Protein AF-A0A929K629-F1 (afdb_monomer)

Sequence (350 aa):
MMLIRFAIWAVILKYSFAALKSTANGKLIPPKVNLQTISDDFEVVFKQIGIYVIIGFAFFKVAQIAGIVVGLLFLSVAVLSIPAMVIVLVATNSLLHAINPMIFARMAWRIGWGYLLMCIFLALLGAAPAVLGRYIIVFLPDILHGFLFTMAQSFYTIISYHLMGYVIFQYHEEIGYEVDLDEEEASLDKTTSERNVENELLNKIDILVKEGKLDEAISLIKDETGGVISDLNLAERYFNLLKIKQLTPEMLKHGEVYLELLAKGDQRDKLCEVYLECISKKPELTISSSTTFKVASCLNEAGNPKGAIVAYNRFIKANPKNPLIPKAYFLAANVINKKLKNPRKAIGIL

Foldseek 3Di:
DVVVVVVVVLQLLLQLLQLLLCLLLVNPDRDDPDPCSRPPPSVLSVLLVVLVVVLVVVLVVCCVPVNNVRSVVSNVVSLLLSLLLSLQCSQPVDSVLSNDCVNSVVLLVLLPPVSVVLSVVLVVLQCVLVVCLVPPLVPDPPVCSVVSSVVSNSVSSSVNSSSSSNSSNVSVPSSVGDNDDPPVCVVVVVVVVVVVVVVVLVVVLVVCVVVVVLVVSLVSLCVVCVLDDLDQVSLVSNLVSCVVVVVLVSNLVSLQVNLVNCLVVVVLVVNLVSVVVNCVVPVPRDHDLSSLQSNLVSCLVVLNLVVSLVSLVVSCVVCVPDPCNVVSLQVNLCSCCPVVVHNVVSVVSD

Structure (mmCIF, N/CA/C/O backbone):
data_AF-A0A929K629-F1
#
_entry.id   AF-A0A929K629-F1
#
loop_
_atom_site.group_PDB
_atom_site.id
_atom_site.type_symbol
_atom_site.label_atom_id
_atom_site.label_alt_id
_atom_site.label_comp_id
_atom_site.label_asym_id
_atom_site.label_entity_id
_atom_site.label_seq_id
_atom_site.pdbx_PDB_ins_code
_atom_site.Cartn_x
_atom_site.Cartn_y
_atom_site.Cartn_z
_atom_site.occupancy
_atom_site.B_iso_or_equiv
_atom_site.auth_seq_id
_atom_site.auth_comp_id
_atom_site.auth_asym_id
_atom_site.auth_atom_id
_atom_site.pdbx_PDB_model_num
ATOM 1 N N . MET A 1 1 ? 28.129 19.279 -9.159 1.00 76.94 1 MET A N 1
ATOM 2 C CA . MET A 1 1 ? 26.648 19.236 -9.247 1.00 76.94 1 MET A CA 1
ATOM 3 C C . MET A 1 1 ? 26.102 17.849 -9.615 1.00 76.94 1 MET A C 1
ATOM 5 O O . MET A 1 1 ? 25.242 17.363 -8.894 1.00 76.94 1 MET A O 1
ATOM 9 N N . MET A 1 2 ? 26.587 17.179 -10.678 1.00 83.44 2 MET A N 1
ATOM 10 C CA . MET A 1 2 ? 26.067 15.854 -11.094 1.00 83.44 2 MET A CA 1
ATOM 11 C C . MET A 1 2 ? 26.284 14.744 -10.053 1.00 83.44 2 MET A C 1
ATOM 13 O O . MET A 1 2 ? 25.362 13.984 -9.784 1.00 83.44 2 MET A O 1
ATOM 17 N N . LEU A 1 3 ? 27.456 14.706 -9.410 1.00 88.38 3 LEU A N 1
ATOM 18 C CA . LEU A 1 3 ? 27.775 13.709 -8.379 1.00 88.38 3 LEU A CA 1
ATOM 19 C C . LEU A 1 3 ? 26.819 13.775 -7.173 1.00 88.38 3 LEU A C 1
ATOM 21 O O . LEU A 1 3 ? 26.356 12.751 -6.689 1.00 88.38 3 LEU A O 1
ATOM 25 N N . ILE A 1 4 ? 26.455 14.989 -6.746 1.00 88.19 4 ILE A N 1
ATOM 26 C CA . ILE A 1 4 ? 25.507 15.214 -5.644 1.00 88.19 4 ILE A CA 1
ATOM 27 C C . ILE A 1 4 ? 24.106 14.719 -6.026 1.00 88.19 4 ILE A C 1
ATOM 29 O O . ILE A 1 4 ? 23.457 14.045 -5.234 1.00 88.19 4 ILE A O 1
ATOM 33 N N . ARG A 1 5 ? 23.644 15.001 -7.253 1.00 85.38 5 ARG A N 1
ATOM 34 C CA . ARG A 1 5 ? 22.342 14.513 -7.742 1.00 85.38 5 ARG A CA 1
ATOM 35 C C . ARG A 1 5 ? 22.290 12.989 -7.802 1.00 85.38 5 ARG A C 1
ATOM 37 O O . ARG A 1 5 ? 21.284 12.405 -7.418 1.00 85.38 5 ARG A O 1
ATOM 44 N N . PHE A 1 6 ? 23.377 12.364 -8.245 1.00 89.62 6 PHE A N 1
ATOM 45 C CA . PHE A 1 6 ? 23.494 10.911 -8.265 1.00 89.62 6 PHE A CA 1
ATOM 46 C C . PHE A 1 6 ? 23.471 10.318 -6.849 1.00 89.62 6 PHE A C 1
ATOM 48 O O . PHE A 1 6 ? 22.742 9.361 -6.608 1.00 89.62 6 PHE A O 1
ATOM 55 N N . ALA A 1 7 ? 24.194 10.919 -5.900 1.00 90.50 7 ALA A N 1
ATOM 56 C CA . ALA A 1 7 ? 24.184 10.486 -4.503 1.00 90.50 7 ALA A CA 1
ATOM 57 C C . ALA A 1 7 ? 22.782 10.590 -3.875 1.00 90.50 7 ALA A C 1
ATOM 59 O O . ALA A 1 7 ? 22.317 9.638 -3.255 1.00 90.50 7 ALA A O 1
ATOM 60 N N . ILE A 1 8 ? 22.077 11.706 -4.094 1.00 90.50 8 ILE A N 1
ATOM 61 C CA . ILE A 1 8 ? 20.693 11.893 -3.627 1.00 90.50 8 ILE A CA 1
ATOM 62 C C . ILE A 1 8 ? 19.772 10.828 -4.229 1.00 90.50 8 ILE A C 1
ATOM 64 O O . ILE A 1 8 ? 19.009 10.192 -3.506 1.00 90.50 8 ILE A O 1
ATOM 68 N N . TRP A 1 9 ? 19.871 10.594 -5.539 1.00 92.88 9 TRP A N 1
ATOM 69 C CA . TRP A 1 9 ? 19.087 9.565 -6.219 1.00 92.88 9 TRP A CA 1
ATOM 70 C C . TRP A 1 9 ? 19.359 8.163 -5.658 1.00 92.88 9 TRP A C 1
ATOM 72 O O . TRP A 1 9 ? 18.412 7.422 -5.407 1.00 92.88 9 TRP A O 1
ATOM 82 N N . ALA A 1 10 ? 20.622 7.818 -5.396 1.00 94.31 10 ALA A N 1
ATOM 83 C CA . ALA A 1 10 ? 20.995 6.532 -4.814 1.00 94.31 10 ALA A CA 1
ATOM 84 C C . ALA A 1 10 ? 20.421 6.350 -3.397 1.00 94.31 10 ALA A C 1
ATOM 86 O O . ALA A 1 10 ? 19.905 5.279 -3.082 1.00 94.31 10 ALA A O 1
ATOM 87 N N . VAL A 1 11 ? 20.436 7.402 -2.568 1.00 94.38 11 VAL A N 1
ATOM 88 C CA . VAL A 1 11 ? 19.820 7.392 -1.228 1.00 94.38 11 VAL A CA 1
ATOM 89 C C . VAL A 1 11 ? 18.303 7.213 -1.312 1.00 94.38 11 VAL A C 1
ATOM 91 O O . VAL A 1 11 ? 17.746 6.386 -0.592 1.00 94.38 11 VAL A O 1
ATOM 94 N N . ILE A 1 12 ? 17.626 7.934 -2.211 1.00 95.12 12 ILE A N 1
ATOM 95 C CA . ILE A 1 12 ? 16.175 7.789 -2.422 1.00 95.12 12 ILE A CA 1
ATOM 96 C C . ILE A 1 12 ? 15.842 6.380 -2.899 1.00 95.12 12 ILE A C 1
ATOM 98 O O . ILE A 1 12 ? 14.899 5.767 -2.399 1.00 95.12 12 ILE A O 1
ATOM 102 N N . LEU A 1 13 ? 16.612 5.853 -3.852 1.00 95.25 13 LEU A N 1
ATOM 103 C CA . LEU A 1 13 ? 16.420 4.506 -4.368 1.00 95.25 13 LEU A CA 1
ATOM 104 C C . LEU A 1 13 ? 16.597 3.475 -3.251 1.00 95.25 13 LEU A C 1
ATOM 106 O O . LEU A 1 13 ? 15.750 2.600 -3.091 1.00 95.25 13 LEU A O 1
ATOM 110 N N . LYS A 1 14 ? 17.635 3.620 -2.422 1.00 95.62 14 LYS A N 1
ATOM 111 C CA . LYS A 1 14 ? 17.852 2.750 -1.267 1.00 95.62 14 LYS A CA 1
ATOM 112 C C . LYS A 1 14 ? 16.689 2.787 -0.281 1.00 95.62 14 LYS A C 1
ATOM 114 O O . LYS A 1 14 ? 16.214 1.737 0.149 1.00 95.62 14 LYS A O 1
ATOM 119 N N . TYR A 1 15 ? 16.223 3.983 0.062 1.00 95.50 15 TYR A N 1
ATOM 120 C CA . TYR A 1 15 ? 15.072 4.139 0.944 1.00 95.50 15 TYR A CA 1
ATOM 121 C C . TYR A 1 15 ? 13.804 3.531 0.325 1.00 95.50 15 TYR A C 1
ATOM 123 O O . TYR A 1 15 ? 13.034 2.875 1.017 1.00 95.50 15 TYR A O 1
ATOM 131 N N . SER A 1 16 ? 13.629 3.659 -0.992 1.00 95.94 16 SER A N 1
ATOM 132 C CA . SER A 1 16 ? 12.521 3.037 -1.727 1.00 95.94 16 SER A CA 1
ATOM 133 C C . SER A 1 16 ? 12.585 1.505 -1.644 1.00 95.94 16 SER A C 1
ATOM 135 O O . SER A 1 16 ? 11.571 0.864 -1.394 1.00 95.94 16 SER A O 1
ATOM 137 N N . PHE A 1 17 ? 13.772 0.898 -1.744 1.00 95.31 17 PHE A N 1
ATOM 138 C CA . PHE A 1 17 ? 13.950 -0.539 -1.497 1.00 95.31 17 PHE A CA 1
ATOM 139 C C . PHE A 1 17 ? 13.596 -0.946 -0.063 1.00 95.31 17 PHE A C 1
ATOM 141 O O . PHE A 1 17 ? 12.953 -1.975 0.134 1.00 95.31 17 PHE A O 1
ATOM 148 N N . ALA A 1 18 ? 13.978 -0.143 0.932 1.00 93.19 18 ALA A N 1
ATOM 149 C CA . ALA A 1 18 ? 13.598 -0.397 2.320 1.00 93.19 18 ALA A CA 1
ATOM 150 C C . ALA A 1 18 ? 12.074 -0.322 2.510 1.00 93.19 18 ALA A C 1
ATOM 152 O O . ALA A 1 18 ? 11.496 -1.185 3.165 1.00 93.19 18 ALA A O 1
ATOM 153 N N . ALA A 1 19 ? 11.419 0.663 1.892 1.00 93.75 19 ALA A N 1
ATOM 154 C CA . ALA A 1 19 ? 9.967 0.797 1.878 1.00 93.75 19 ALA A CA 1
ATOM 155 C C . ALA A 1 19 ? 9.278 -0.410 1.221 1.00 93.75 19 ALA A C 1
ATOM 157 O O . ALA A 1 19 ? 8.347 -0.965 1.798 1.00 93.75 19 ALA A O 1
ATOM 158 N N . LEU A 1 20 ? 9.781 -0.865 0.069 1.00 94.50 20 LEU A N 1
ATOM 159 C CA . LEU A 1 20 ? 9.297 -2.069 -0.610 1.00 94.50 20 LEU A CA 1
ATOM 160 C C . LEU A 1 20 ? 9.419 -3.300 0.290 1.00 94.50 20 LEU A C 1
ATOM 162 O O . LEU A 1 20 ? 8.425 -3.993 0.477 1.00 94.50 20 LEU A O 1
ATOM 166 N N . LYS A 1 21 ? 10.599 -3.552 0.873 1.00 91.31 21 LYS A N 1
ATOM 167 C CA . LYS A 1 21 ? 10.841 -4.710 1.751 1.00 91.31 21 LYS A CA 1
ATOM 168 C C . LYS A 1 21 ? 9.960 -4.663 3.002 1.00 91.31 21 LYS A C 1
ATOM 170 O O . LYS A 1 21 ? 9.374 -5.667 3.380 1.00 91.31 21 LYS A O 1
ATOM 175 N N . SER A 1 22 ? 9.815 -3.481 3.602 1.00 90.06 22 SER A N 1
ATOM 176 C CA . SER A 1 22 ? 8.927 -3.258 4.747 1.00 90.06 22 SER A CA 1
ATOM 177 C C . SER A 1 22 ? 7.478 -3.610 4.399 1.00 90.06 22 SER A C 1
ATOM 179 O O . SER A 1 22 ? 6.841 -4.376 5.114 1.00 90.06 22 SER A O 1
ATOM 181 N N . THR A 1 23 ? 6.965 -3.107 3.274 1.00 90.75 23 THR A N 1
ATOM 182 C CA . THR A 1 23 ? 5.587 -3.383 2.842 1.00 90.75 23 THR A CA 1
ATOM 183 C C . THR A 1 23 ? 5.384 -4.826 2.385 1.00 90.75 23 THR A C 1
ATOM 185 O O . THR A 1 23 ? 4.331 -5.384 2.667 1.00 90.75 23 THR A O 1
ATOM 188 N N . ALA A 1 24 ? 6.382 -5.447 1.751 1.00 89.12 24 ALA A N 1
ATOM 189 C CA . ALA A 1 24 ? 6.371 -6.870 1.405 1.00 89.12 24 ALA A CA 1
ATOM 190 C C . ALA A 1 24 ? 6.219 -7.771 2.638 1.00 89.12 24 ALA A C 1
ATOM 192 O O . ALA A 1 24 ? 5.588 -8.819 2.555 1.00 89.12 24 ALA A O 1
ATOM 193 N N . ASN A 1 25 ? 6.728 -7.319 3.785 1.00 83.38 25 ASN A N 1
ATOM 194 C CA . ASN A 1 25 ? 6.588 -7.996 5.070 1.00 83.38 25 ASN A CA 1
ATOM 195 C C . ASN A 1 25 ? 5.326 -7.559 5.847 1.00 83.38 25 ASN A C 1
ATOM 197 O O . ASN A 1 25 ? 5.270 -7.691 7.062 1.00 83.38 25 ASN A O 1
ATOM 201 N N . GLY A 1 26 ? 4.328 -6.964 5.184 1.00 79.06 26 GLY A N 1
ATOM 202 C CA . GLY A 1 26 ? 3.057 -6.570 5.807 1.00 79.06 26 GLY A CA 1
ATOM 203 C C . GLY A 1 26 ? 3.081 -5.254 6.592 1.00 79.06 26 GLY A C 1
ATOM 204 O O . GLY A 1 26 ? 2.030 -4.777 7.028 1.00 79.06 26 GLY A O 1
ATOM 205 N N . LYS A 1 27 ? 4.237 -4.588 6.721 1.00 82.25 27 LYS A N 1
ATOM 206 C CA . LYS A 1 27 ? 4.349 -3.300 7.424 1.00 82.25 27 LYS A CA 1
ATOM 207 C C . LYS A 1 27 ? 3.889 -2.164 6.507 1.00 82.25 27 LYS A C 1
ATOM 209 O O . LYS A 1 27 ? 4.621 -1.698 5.629 1.00 82.25 27 LYS A O 1
ATOM 214 N N . LEU A 1 28 ? 2.660 -1.692 6.727 1.00 76.06 28 LEU A N 1
ATOM 215 C CA . LEU A 1 28 ? 2.039 -0.600 5.954 1.00 76.06 28 LEU A CA 1
ATOM 216 C C . LEU A 1 28 ? 2.525 0.804 6.359 1.00 76.06 28 LEU A C 1
ATOM 218 O O . LEU A 1 28 ? 2.167 1.794 5.723 1.00 76.06 28 LEU A O 1
ATOM 222 N N . ILE A 1 29 ? 3.341 0.903 7.410 1.00 77.69 29 ILE A N 1
ATOM 223 C CA . ILE A 1 29 ? 3.957 2.155 7.857 1.00 77.69 29 ILE A CA 1
ATOM 224 C C . ILE A 1 29 ? 5.349 2.260 7.216 1.00 77.69 29 ILE A C 1
ATOM 226 O O . ILE A 1 29 ? 6.117 1.298 7.285 1.00 77.69 29 ILE A O 1
ATOM 230 N N . PRO A 1 30 ? 5.708 3.402 6.597 1.00 78.19 30 PRO A N 1
ATOM 231 C CA . PRO A 1 30 ? 7.015 3.560 5.974 1.00 78.19 30 PRO A CA 1
ATOM 232 C C . PRO A 1 30 ? 8.149 3.467 7.010 1.00 78.19 30 PRO A C 1
ATOM 234 O O . PRO A 1 30 ? 8.001 3.951 8.139 1.00 78.19 30 PRO A O 1
ATOM 237 N N . PRO A 1 31 ? 9.305 2.891 6.636 1.00 84.94 31 PRO A N 1
ATOM 238 C CA . PRO A 1 31 ? 10.435 2.738 7.541 1.00 84.94 31 PRO A CA 1
ATOM 239 C C . PRO A 1 31 ? 10.975 4.098 7.992 1.00 84.94 31 PRO A C 1
ATOM 241 O O . PRO A 1 31 ? 10.946 5.090 7.255 1.00 84.94 31 PRO A O 1
ATOM 244 N N . LYS A 1 32 ? 11.503 4.154 9.219 1.00 88.75 32 LYS A N 1
ATOM 245 C CA . LYS A 1 32 ? 12.078 5.385 9.776 1.00 88.75 32 LYS A CA 1
ATOM 246 C C . LYS A 1 32 ? 13.256 5.850 8.917 1.00 88.75 32 LYS A C 1
ATOM 248 O O . LYS A 1 32 ? 14.141 5.071 8.585 1.00 88.75 32 LYS A O 1
ATOM 253 N N . VAL A 1 33 ? 13.304 7.142 8.598 1.00 88.44 33 VAL A N 1
ATOM 254 C CA . VAL A 1 33 ? 14.449 7.737 7.896 1.00 88.44 33 VAL A CA 1
ATOM 255 C C . VAL A 1 33 ? 15.598 7.901 8.893 1.00 88.44 33 VAL A C 1
ATOM 257 O O . VAL A 1 33 ? 15.652 8.874 9.642 1.00 88.44 33 VAL A O 1
ATOM 260 N N . ASN A 1 34 ? 16.497 6.921 8.946 1.00 88.38 34 ASN A N 1
ATOM 261 C CA . ASN A 1 34 ? 17.683 6.930 9.802 1.00 88.38 34 ASN A CA 1
ATOM 262 C C . ASN A 1 34 ? 18.902 6.358 9.061 1.00 88.38 34 ASN A C 1
ATOM 264 O O . ASN A 1 34 ? 18.783 5.859 7.941 1.00 88.38 34 ASN A O 1
ATOM 268 N N . LEU A 1 35 ? 20.082 6.452 9.685 1.00 84.69 35 LEU A N 1
ATOM 269 C CA . LEU A 1 35 ? 21.330 6.021 9.056 1.00 84.69 35 LEU A CA 1
ATOM 270 C C . LEU A 1 35 ? 21.300 4.534 8.688 1.00 84.69 35 LEU A C 1
ATOM 272 O O . LEU A 1 35 ? 21.619 4.221 7.553 1.00 84.69 35 LEU A O 1
ATOM 276 N N . GLN A 1 36 ? 20.833 3.665 9.590 1.00 81.31 36 GLN A N 1
ATOM 277 C CA . GLN A 1 36 ? 20.735 2.213 9.367 1.00 81.31 36 GLN A CA 1
ATOM 278 C C . GLN A 1 36 ? 19.906 1.873 8.120 1.00 81.31 36 GLN A C 1
ATOM 280 O O . GLN A 1 36 ? 20.378 1.193 7.217 1.00 81.31 36 GLN A O 1
ATOM 285 N N . THR A 1 37 ? 18.705 2.445 7.993 1.00 85.25 37 THR A N 1
ATOM 286 C CA . THR A 1 37 ? 17.814 2.213 6.837 1.00 85.25 37 THR A CA 1
ATOM 287 C C . THR A 1 37 ? 18.467 2.616 5.510 1.00 85.25 37 THR A C 1
ATOM 289 O O . THR A 1 37 ? 18.219 2.007 4.461 1.00 85.25 37 THR A O 1
ATOM 292 N N . ILE A 1 38 ? 19.306 3.654 5.553 1.00 87.25 38 ILE A N 1
ATOM 293 C CA . ILE A 1 38 ? 20.001 4.202 4.390 1.00 87.25 38 ILE A CA 1
ATOM 294 C C . ILE A 1 38 ? 21.326 3.473 4.124 1.00 87.25 38 ILE A C 1
ATOM 296 O O . ILE A 1 38 ? 21.709 3.398 2.964 1.00 87.25 38 ILE A O 1
ATOM 300 N N . SER A 1 39 ? 22.028 2.939 5.126 1.00 85.69 39 SER A N 1
ATOM 301 C CA . SER A 1 39 ? 23.346 2.304 4.962 1.00 85.69 39 SER A CA 1
ATOM 302 C C . SER A 1 39 ? 23.288 0.798 4.733 1.00 85.69 39 SER A C 1
ATOM 304 O O . SER A 1 39 ? 24.078 0.271 3.950 1.00 85.69 39 SER A O 1
ATOM 306 N N . ASP A 1 40 ? 22.377 0.105 5.407 1.00 85.06 40 ASP A N 1
ATOM 307 C CA . ASP A 1 40 ? 22.379 -1.357 5.474 1.00 85.06 40 ASP A CA 1
ATOM 308 C C . ASP A 1 40 ? 21.906 -1.942 4.145 1.00 85.06 40 ASP A C 1
ATOM 310 O O . ASP A 1 40 ? 20.952 -1.435 3.565 1.00 85.06 40 ASP A O 1
ATOM 314 N N . ASP A 1 41 ? 22.552 -2.990 3.632 1.00 84.62 41 ASP A N 1
ATOM 315 C CA . ASP A 1 41 ? 22.247 -3.595 2.323 1.00 84.62 41 ASP A CA 1
ATOM 316 C C . ASP A 1 41 ? 22.282 -2.603 1.140 1.00 84.62 41 ASP A C 1
ATOM 318 O O . ASP A 1 41 ? 21.519 -2.722 0.175 1.00 84.62 41 ASP A O 1
ATOM 322 N N . PHE A 1 42 ? 23.158 -1.589 1.176 1.00 91.44 42 PHE A N 1
ATOM 323 C CA . PHE A 1 42 ? 23.270 -0.609 0.080 1.00 91.44 42 PHE A CA 1
ATOM 324 C C . PHE A 1 42 ? 23.616 -1.244 -1.277 1.00 91.44 42 PHE A C 1
ATOM 326 O O . PHE A 1 42 ? 23.341 -0.667 -2.331 1.00 91.44 42 PHE A O 1
ATOM 333 N N . GLU A 1 43 ? 24.174 -2.457 -1.272 1.00 92.12 43 GLU A N 1
ATOM 334 C CA . GLU A 1 43 ? 24.493 -3.224 -2.476 1.00 92.12 43 GLU A CA 1
ATOM 335 C C . GLU A 1 43 ? 23.315 -3.395 -3.448 1.00 92.12 43 GLU A C 1
ATOM 337 O O . GLU A 1 43 ? 23.531 -3.463 -4.661 1.00 92.12 43 GLU A O 1
ATOM 342 N N . VAL A 1 44 ? 22.070 -3.387 -2.955 1.00 93.12 44 VAL A N 1
ATOM 343 C CA . VAL A 1 44 ? 20.866 -3.501 -3.794 1.00 93.12 44 VAL A CA 1
ATOM 344 C C . VAL A 1 44 ? 20.767 -2.376 -4.829 1.00 93.12 44 VAL A C 1
ATOM 346 O O . VAL A 1 44 ? 20.335 -2.606 -5.959 1.00 93.12 44 VAL A O 1
ATOM 349 N N . VAL A 1 45 ? 21.252 -1.174 -4.495 1.00 95.06 45 VAL A N 1
ATOM 350 C CA . VAL A 1 45 ? 21.280 -0.025 -5.411 1.00 95.06 45 VAL A CA 1
ATOM 351 C C . VAL A 1 45 ? 22.195 -0.312 -6.597 1.00 95.06 45 VAL A C 1
ATOM 353 O O . VAL A 1 45 ? 21.815 -0.086 -7.746 1.00 95.06 45 VAL A O 1
ATOM 356 N N . PHE A 1 46 ? 23.381 -0.866 -6.338 1.00 95.69 46 PHE A N 1
ATOM 357 C CA . PHE A 1 46 ? 24.320 -1.242 -7.394 1.00 95.69 46 PHE A CA 1
ATOM 358 C C . PHE A 1 46 ? 23.781 -2.392 -8.249 1.00 95.69 46 PHE A C 1
ATOM 360 O O . PHE A 1 46 ? 23.941 -2.365 -9.470 1.00 95.69 46 PHE A O 1
ATOM 367 N N . LYS A 1 47 ? 23.077 -3.358 -7.644 1.00 96.44 47 LYS A N 1
ATOM 368 C CA . LYS A 1 47 ? 22.400 -4.432 -8.387 1.00 96.44 47 LYS A CA 1
ATOM 369 C C . LYS A 1 47 ? 21.314 -3.864 -9.313 1.00 96.44 47 LYS A C 1
ATOM 371 O O . LYS A 1 47 ? 21.304 -4.201 -10.494 1.00 96.44 47 LYS A O 1
ATOM 376 N N . GLN A 1 48 ? 20.479 -2.934 -8.843 1.00 96.25 48 GLN A N 1
ATOM 377 C CA . GLN A 1 48 ? 19.462 -2.279 -9.678 1.00 96.25 48 GLN A CA 1
ATOM 378 C C . GLN A 1 48 ? 20.078 -1.490 -10.844 1.00 96.25 48 GLN A C 1
ATOM 380 O O . GLN A 1 48 ? 19.588 -1.562 -11.971 1.00 96.25 48 GLN A O 1
ATOM 385 N N . ILE A 1 49 ? 21.180 -0.768 -10.605 1.00 96.25 49 ILE A N 1
ATOM 386 C CA . ILE A 1 49 ? 21.938 -0.104 -11.679 1.00 96.25 49 ILE A CA 1
ATOM 387 C C . ILE A 1 49 ? 22.430 -1.143 -12.697 1.00 96.25 49 ILE A C 1
ATOM 389 O O . ILE A 1 49 ? 22.309 -0.921 -13.902 1.00 96.25 49 ILE A O 1
ATOM 393 N N . GLY A 1 50 ? 22.923 -2.291 -12.226 1.00 97.62 50 GLY A N 1
ATOM 394 C CA . GLY A 1 50 ? 23.322 -3.419 -13.067 1.00 97.62 50 GLY A CA 1
ATOM 395 C C . GLY A 1 50 ? 22.206 -3.896 -14.001 1.00 97.62 50 GLY A C 1
ATOM 396 O O . GLY A 1 50 ? 22.459 -4.075 -15.191 1.00 97.62 50 GLY A O 1
ATOM 397 N N . ILE A 1 51 ? 20.966 -4.016 -13.508 1.00 97.56 51 ILE A N 1
ATOM 398 C CA . ILE A 1 51 ? 19.793 -4.367 -14.332 1.00 97.56 51 ILE A CA 1
ATOM 399 C C . ILE A 1 51 ? 19.630 -3.367 -15.485 1.00 97.56 51 ILE A C 1
ATOM 401 O O . ILE A 1 51 ? 19.533 -3.773 -16.645 1.00 97.56 51 ILE A O 1
ATOM 405 N N . TYR A 1 52 ? 19.658 -2.062 -15.200 1.00 96.44 52 TYR A N 1
ATOM 406 C CA . TYR A 1 52 ? 19.501 -1.034 -16.234 1.00 96.44 52 TYR A CA 1
ATOM 407 C C . TYR A 1 52 ? 20.646 -1.024 -17.250 1.00 96.44 52 TYR A C 1
ATOM 409 O O . TYR A 1 52 ? 20.395 -0.868 -18.446 1.00 96.44 52 TYR A O 1
ATOM 417 N N . VAL A 1 53 ? 21.887 -1.232 -16.803 1.00 97.94 53 VAL A N 1
ATOM 418 C CA . VAL A 1 53 ? 23.055 -1.334 -17.694 1.00 97.94 53 VAL A CA 1
ATOM 419 C C . VAL A 1 53 ? 22.918 -2.534 -18.633 1.00 97.94 53 VAL A C 1
ATOM 421 O O . VAL A 1 53 ? 23.142 -2.398 -19.836 1.00 97.94 53 VAL A O 1
ATOM 424 N N . ILE A 1 54 ? 22.498 -3.690 -18.113 1.00 98.00 54 ILE A N 1
ATOM 425 C CA . ILE A 1 54 ? 22.308 -4.915 -18.902 1.00 98.00 54 ILE A CA 1
ATOM 426 C C . ILE A 1 54 ? 21.182 -4.737 -19.924 1.00 98.00 54 ILE A C 1
ATOM 428 O O . ILE A 1 54 ? 21.381 -5.053 -21.098 1.00 98.00 54 ILE A O 1
ATOM 432 N N . ILE A 1 55 ? 20.035 -4.180 -19.520 1.00 97.75 55 ILE A N 1
ATOM 433 C CA . ILE A 1 55 ? 18.920 -3.885 -20.436 1.00 97.75 55 ILE A CA 1
ATOM 434 C C . ILE A 1 55 ? 19.364 -2.903 -21.527 1.00 97.75 55 ILE A C 1
ATOM 436 O O . ILE A 1 55 ? 19.084 -3.134 -22.703 1.00 97.75 55 ILE A O 1
ATOM 440 N N . GLY A 1 56 ? 20.084 -1.837 -21.166 1.00 97.44 56 GLY A N 1
ATOM 441 C CA . GLY A 1 56 ? 20.582 -0.844 -22.121 1.00 97.44 56 GLY A CA 1
ATOM 442 C C . GLY A 1 56 ? 21.560 -1.438 -23.139 1.00 97.44 56 GLY A C 1
ATOM 443 O O . GLY A 1 56 ? 21.439 -1.185 -24.340 1.00 97.44 56 GLY A O 1
ATOM 444 N N . PHE A 1 57 ? 22.488 -2.283 -22.684 1.00 98.06 57 PHE A N 1
ATOM 445 C CA . PHE A 1 57 ? 23.412 -2.996 -23.567 1.00 98.06 57 PHE A CA 1
ATOM 446 C C . PHE A 1 57 ? 22.683 -3.986 -24.486 1.00 98.06 57 PHE A C 1
ATOM 448 O O . PHE A 1 57 ? 22.949 -4.019 -25.690 1.00 98.06 57 PHE A O 1
ATOM 455 N N . ALA A 1 58 ? 21.736 -4.759 -23.945 1.00 97.50 58 ALA A N 1
ATOM 456 C CA . ALA A 1 58 ? 20.924 -5.694 -24.718 1.00 97.50 58 ALA A CA 1
ATOM 457 C C . ALA A 1 58 ? 20.096 -4.967 -25.786 1.00 97.50 58 ALA A C 1
ATOM 459 O O . ALA A 1 58 ? 20.110 -5.372 -26.946 1.00 97.50 58 ALA A O 1
ATOM 460 N N . PHE A 1 59 ? 19.462 -3.845 -25.431 1.00 97.94 59 PHE A N 1
ATOM 461 C CA . PHE A 1 59 ? 18.740 -2.991 -26.373 1.00 97.94 59 PHE A CA 1
ATOM 462 C C . PHE A 1 59 ? 19.642 -2.533 -27.519 1.00 97.94 59 PHE A C 1
ATOM 464 O O . PHE A 1 59 ? 19.277 -2.696 -28.681 1.00 97.94 59 PHE A O 1
ATOM 471 N N . PHE A 1 60 ? 20.834 -2.015 -27.208 1.00 97.81 60 PHE A N 1
ATOM 472 C CA . PHE A 1 60 ? 21.778 -1.566 -28.229 1.00 97.81 60 PHE A CA 1
ATOM 473 C C . PHE A 1 60 ? 22.163 -2.707 -29.179 1.00 97.81 60 PHE A C 1
ATOM 475 O O . PHE A 1 60 ? 22.129 -2.531 -30.396 1.00 97.81 60 PHE A O 1
ATOM 482 N N . LYS A 1 61 ? 22.454 -3.902 -28.650 1.00 98.12 61 LYS A N 1
ATOM 483 C CA . LYS A 1 61 ? 22.772 -5.082 -29.468 1.00 98.12 61 LYS A CA 1
ATOM 484 C C . LYS A 1 61 ? 21.607 -5.527 -30.349 1.00 98.12 61 LYS A C 1
ATOM 486 O O . LYS A 1 61 ? 21.815 -5.765 -31.537 1.00 98.12 61 LYS A O 1
ATOM 491 N N . VAL A 1 62 ? 20.394 -5.601 -29.804 1.00 97.94 62 VAL A N 1
ATOM 492 C CA . VAL A 1 62 ? 19.190 -5.964 -30.570 1.00 97.94 62 VAL A CA 1
ATOM 493 C C . VAL A 1 62 ? 18.920 -4.932 -31.662 1.00 97.94 62 VAL A C 1
ATOM 495 O O . VAL A 1 62 ? 18.694 -5.311 -32.807 1.00 97.94 62 VAL A O 1
ATOM 498 N N . ALA A 1 63 ? 19.013 -3.639 -31.348 1.00 97.81 63 ALA A N 1
ATOM 499 C CA . ALA A 1 63 ? 18.812 -2.567 -32.317 1.00 97.81 63 ALA A CA 1
ATOM 500 C C . ALA A 1 63 ? 19.864 -2.583 -33.439 1.00 97.81 63 ALA A C 1
ATOM 502 O O . ALA A 1 63 ? 19.523 -2.327 -34.593 1.00 97.81 63 ALA A O 1
ATOM 503 N N . GLN A 1 64 ? 21.124 -2.910 -33.125 1.00 97.69 64 GLN A N 1
ATOM 504 C CA . GLN A 1 64 ? 22.189 -3.041 -34.125 1.00 97.69 64 GLN A CA 1
ATOM 505 C C . GLN A 1 64 ? 21.988 -4.238 -35.062 1.00 97.69 64 GLN A C 1
ATOM 507 O O . GLN A 1 64 ? 22.282 -4.127 -36.248 1.00 97.69 64 GLN A O 1
ATOM 512 N N . ILE A 1 65 ? 21.521 -5.375 -34.540 1.00 97.56 65 ILE A N 1
ATOM 513 C CA . ILE A 1 65 ? 21.425 -6.631 -35.301 1.00 97.56 65 ILE A CA 1
ATOM 514 C C . ILE A 1 65 ? 20.092 -6.734 -36.054 1.00 97.56 65 ILE A C 1
ATOM 516 O O . ILE A 1 65 ? 20.072 -7.099 -37.225 1.00 97.56 65 ILE A O 1
ATOM 520 N N . ALA A 1 66 ? 18.981 -6.423 -35.386 1.00 97.19 66 ALA A N 1
ATOM 521 C CA . ALA A 1 66 ? 17.619 -6.617 -35.890 1.00 97.19 66 ALA A CA 1
ATOM 522 C C . ALA A 1 66 ? 16.920 -5.304 -36.296 1.00 97.19 66 ALA A C 1
ATOM 524 O O . ALA A 1 66 ? 15.772 -5.319 -36.739 1.00 97.19 66 ALA A O 1
ATOM 525 N N . GLY A 1 67 ? 17.603 -4.165 -36.155 1.00 97.88 67 GLY A N 1
ATOM 526 C CA . GLY A 1 67 ? 17.083 -2.844 -36.493 1.00 97.88 67 GLY A CA 1
ATOM 527 C C . GLY A 1 67 ? 16.336 -2.155 -35.348 1.00 97.88 67 GLY A C 1
ATOM 528 O O . GLY A 1 67 ? 15.916 -2.763 -34.360 1.00 97.88 67 GLY A O 1
ATOM 529 N N . ILE A 1 68 ? 16.148 -0.840 -35.494 1.00 97.38 68 ILE A N 1
ATOM 530 C CA . ILE A 1 68 ? 15.627 0.024 -34.425 1.00 97.38 68 ILE A CA 1
ATOM 531 C C . ILE A 1 68 ? 14.198 -0.328 -33.995 1.00 97.38 68 ILE A C 1
ATOM 533 O O . ILE A 1 68 ? 13.887 -0.240 -32.813 1.00 97.38 68 ILE A O 1
ATOM 537 N N . VAL A 1 69 ? 13.340 -0.771 -34.919 1.00 97.94 69 VAL A N 1
ATOM 538 C CA . VAL A 1 69 ? 11.945 -1.130 -34.608 1.00 97.94 69 VAL A CA 1
ATOM 539 C C . VAL A 1 69 ? 11.893 -2.336 -33.668 1.00 97.94 69 VAL A C 1
ATOM 541 O O . VAL A 1 69 ? 11.204 -2.294 -32.652 1.00 97.94 69 VAL A O 1
ATOM 544 N N . VAL A 1 70 ? 12.675 -3.383 -33.954 1.00 98.19 70 VAL A N 1
ATOM 545 C CA . VAL A 1 70 ? 12.780 -4.567 -33.086 1.00 98.19 70 VAL A CA 1
ATOM 546 C C . VAL A 1 70 ? 13.437 -4.203 -31.756 1.00 98.19 70 VAL A C 1
ATOM 548 O O . VAL A 1 70 ? 12.986 -4.653 -30.705 1.00 98.19 70 VAL A O 1
ATOM 551 N N . GLY A 1 71 ? 14.448 -3.329 -31.782 1.00 98.00 71 GLY A N 1
ATOM 552 C CA . GLY A 1 71 ? 15.041 -2.764 -30.571 1.00 98.00 71 GLY A CA 1
ATOM 553 C C . GLY A 1 71 ? 14.007 -2.067 -29.682 1.00 98.00 71 GLY A C 1
ATOM 554 O O . GLY A 1 71 ? 13.961 -2.320 -28.481 1.00 98.00 71 GLY A O 1
ATOM 555 N N . LEU A 1 72 ? 13.144 -1.220 -30.248 1.00 97.69 72 LEU A N 1
ATOM 556 C CA . LEU A 1 72 ? 12.097 -0.526 -29.493 1.00 97.69 72 LEU A CA 1
ATOM 557 C C . LEU A 1 72 ? 11.064 -1.497 -28.915 1.00 97.69 72 LEU A C 1
ATOM 559 O O . LEU A 1 72 ? 10.698 -1.347 -27.753 1.00 97.69 72 LEU A O 1
ATOM 563 N N . LEU A 1 73 ? 10.653 -2.522 -29.670 1.00 97.94 73 LEU A N 1
ATOM 564 C CA . LEU A 1 73 ? 9.772 -3.578 -29.155 1.00 97.94 73 LEU A CA 1
ATOM 565 C C . LEU A 1 73 ? 10.411 -4.329 -27.980 1.00 97.94 73 LEU A C 1
ATOM 567 O O . LEU A 1 73 ? 9.762 -4.530 -26.952 1.00 97.94 73 LEU A O 1
ATOM 571 N N . PHE A 1 74 ? 11.693 -4.688 -28.097 1.00 97.75 74 PHE A N 1
ATOM 572 C CA . PHE A 1 74 ? 12.457 -5.276 -26.995 1.00 97.75 74 PHE A CA 1
ATOM 573 C C . PHE A 1 74 ? 12.457 -4.356 -25.771 1.00 97.75 74 PHE A C 1
ATOM 575 O O . PHE A 1 74 ? 12.184 -4.811 -24.662 1.00 97.75 74 PHE A O 1
ATOM 582 N N . LEU A 1 75 ? 12.713 -3.059 -25.966 1.00 96.81 75 LEU A N 1
ATOM 583 C CA . LEU A 1 75 ? 12.735 -2.088 -24.876 1.00 96.81 75 LEU A CA 1
ATOM 584 C C . LEU A 1 75 ? 11.368 -1.967 -24.196 1.00 96.81 75 LEU A C 1
ATOM 586 O O . LEU A 1 75 ? 11.312 -1.925 -22.971 1.00 96.81 75 LEU A O 1
ATOM 590 N N . SER A 1 76 ? 10.269 -1.960 -24.955 1.00 95.69 76 SER A N 1
ATOM 591 C CA . SER A 1 76 ? 8.913 -1.931 -24.395 1.00 95.69 76 SER A CA 1
ATOM 592 C C . SER A 1 76 ? 8.637 -3.142 -23.500 1.00 95.69 76 SER A C 1
ATOM 594 O O . SER A 1 76 ? 8.153 -2.977 -22.379 1.00 95.69 76 SER A O 1
ATOM 596 N N . VAL A 1 77 ? 8.998 -4.348 -23.950 1.00 96.31 77 VAL A N 1
ATOM 597 C CA . VAL A 1 77 ? 8.860 -5.577 -23.148 1.00 96.31 77 VAL A CA 1
ATOM 598 C C . VAL A 1 77 ? 9.775 -5.541 -21.923 1.00 96.31 77 VAL A C 1
ATOM 600 O O . VAL A 1 77 ? 9.354 -5.905 -20.823 1.00 96.31 77 VAL A O 1
ATOM 603 N N . ALA A 1 78 ? 11.010 -5.063 -22.083 1.00 96.19 78 ALA A N 1
ATOM 604 C CA . ALA A 1 78 ? 11.964 -4.942 -20.988 1.00 96.19 78 ALA A CA 1
ATOM 605 C C . ALA A 1 78 ? 11.456 -3.979 -19.908 1.00 96.19 78 ALA A C 1
ATOM 607 O O . ALA A 1 78 ? 11.473 -4.336 -18.735 1.00 96.19 78 ALA A O 1
ATOM 608 N N . VAL A 1 79 ? 10.929 -2.810 -20.290 1.00 94.94 79 VAL A N 1
ATOM 609 C CA . VAL A 1 79 ? 10.345 -1.829 -19.360 1.00 94.94 79 VAL A CA 1
ATOM 610 C C . VAL A 1 79 ? 9.171 -2.427 -18.590 1.00 94.94 79 VAL A C 1
ATOM 612 O O . VAL A 1 79 ? 9.112 -2.281 -17.370 1.00 94.94 79 VAL A O 1
ATOM 615 N N . LEU A 1 80 ? 8.284 -3.162 -19.268 1.00 95.75 80 LEU A N 1
ATOM 616 C CA . LEU A 1 80 ? 7.169 -3.853 -18.616 1.00 95.75 80 LEU A CA 1
ATOM 617 C C . LEU A 1 80 ? 7.642 -4.958 -17.658 1.00 95.75 80 LEU A C 1
ATOM 619 O O . LEU A 1 80 ? 6.924 -5.311 -16.728 1.00 95.75 80 LEU A O 1
ATOM 623 N N . SER A 1 81 ? 8.849 -5.485 -17.861 1.00 97.00 81 SER A N 1
ATOM 624 C CA . SER A 1 81 ? 9.448 -6.535 -17.031 1.00 97.00 81 SER A CA 1
ATOM 625 C C . SER A 1 81 ? 10.230 -5.991 -15.829 1.00 97.00 81 SER A C 1
ATOM 627 O O . SER A 1 81 ? 10.463 -6.743 -14.886 1.00 97.00 81 SER A O 1
ATOM 629 N N . ILE A 1 82 ? 10.612 -4.704 -15.815 1.00 96.94 82 ILE A N 1
ATOM 630 C CA . ILE A 1 82 ? 11.391 -4.092 -14.719 1.00 96.94 82 ILE A CA 1
ATOM 631 C C . ILE A 1 82 ? 10.761 -4.341 -13.337 1.00 96.94 82 ILE A C 1
ATOM 633 O O . ILE A 1 82 ? 11.509 -4.732 -12.443 1.00 96.94 82 ILE A O 1
ATOM 637 N N . PRO A 1 83 ? 9.439 -4.176 -13.121 1.00 97.31 83 PRO A N 1
ATOM 638 C CA . PRO A 1 83 ? 8.839 -4.425 -11.811 1.00 97.31 83 PRO A CA 1
ATOM 639 C C . PRO A 1 83 ? 9.066 -5.859 -11.323 1.00 97.31 83 PRO A C 1
ATOM 641 O O . PRO A 1 83 ? 9.479 -6.058 -10.184 1.00 97.31 83 PRO A O 1
ATOM 644 N N . ALA A 1 84 ? 8.897 -6.861 -12.194 1.00 97.06 84 ALA A N 1
ATOM 645 C CA . ALA A 1 84 ? 9.197 -8.251 -11.857 1.00 97.06 84 ALA A CA 1
ATOM 646 C C . ALA A 1 84 ? 10.684 -8.463 -11.535 1.00 97.06 84 ALA A C 1
ATOM 648 O O . ALA A 1 84 ? 11.004 -9.178 -10.589 1.00 97.06 84 ALA A O 1
ATOM 649 N N . MET A 1 85 ? 11.597 -7.824 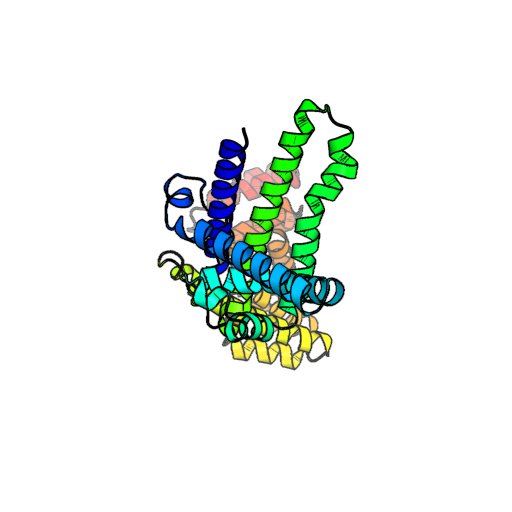-12.275 1.00 97.62 85 MET A N 1
ATOM 650 C CA . MET A 1 85 ? 13.034 -7.907 -11.981 1.00 97.62 85 MET A CA 1
ATOM 651 C C . MET A 1 85 ? 13.371 -7.293 -10.616 1.00 97.62 85 MET A C 1
ATOM 653 O O . MET A 1 85 ? 14.162 -7.870 -9.876 1.00 97.62 85 MET A O 1
ATOM 657 N N . VAL A 1 86 ? 12.754 -6.161 -10.256 1.00 97.06 86 VAL A N 1
ATOM 658 C CA . VAL A 1 86 ? 12.916 -5.517 -8.938 1.00 97.06 86 VAL A CA 1
ATOM 659 C C . VAL A 1 86 ? 12.374 -6.413 -7.826 1.00 97.06 86 VAL A C 1
ATOM 661 O O . VAL A 1 86 ? 13.049 -6.601 -6.817 1.00 97.06 86 VAL A O 1
ATOM 664 N N . ILE A 1 87 ? 11.191 -7.003 -8.016 1.00 94.88 87 ILE A N 1
ATOM 665 C CA . ILE A 1 87 ? 10.583 -7.934 -7.056 1.00 94.88 87 ILE A CA 1
ATOM 666 C C . ILE A 1 87 ? 11.497 -9.142 -6.826 1.00 94.88 87 ILE A C 1
ATOM 668 O O . ILE A 1 87 ? 11.816 -9.462 -5.684 1.00 94.88 87 ILE A O 1
ATOM 672 N N . VAL A 1 88 ? 11.981 -9.774 -7.900 1.00 94.00 88 VAL A N 1
ATOM 673 C CA . VAL A 1 88 ? 12.924 -10.898 -7.800 1.00 94.00 88 VAL A CA 1
ATOM 674 C C . VAL A 1 88 ? 14.226 -10.456 -7.133 1.00 94.00 88 VAL A C 1
ATOM 676 O O . VAL A 1 88 ? 14.747 -11.176 -6.287 1.00 94.00 88 VAL A O 1
ATOM 679 N N . LEU A 1 89 ? 14.736 -9.263 -7.457 1.00 94.19 89 LEU A N 1
ATOM 680 C CA . LEU A 1 89 ? 15.943 -8.730 -6.832 1.00 94.19 89 LEU A CA 1
ATOM 681 C C . LEU A 1 89 ? 15.781 -8.589 -5.316 1.00 94.19 89 LEU A C 1
ATOM 683 O O . LEU A 1 89 ? 16.709 -8.931 -4.591 1.00 94.19 89 LEU A O 1
ATOM 687 N N . VAL A 1 90 ? 14.630 -8.118 -4.838 1.00 89.31 90 VAL A N 1
ATOM 688 C CA . VAL A 1 90 ? 14.351 -8.019 -3.398 1.00 89.31 90 VAL A CA 1
ATOM 689 C C . VAL A 1 90 ? 14.198 -9.398 -2.772 1.00 89.31 90 VAL A C 1
ATOM 691 O O . VAL A 1 90 ? 14.802 -9.652 -1.734 1.00 89.31 90 VAL A O 1
ATOM 694 N N . ALA A 1 91 ? 13.440 -10.286 -3.412 1.00 86.38 91 ALA A N 1
ATOM 695 C CA . ALA A 1 91 ? 13.151 -11.614 -2.884 1.00 86.38 91 ALA A CA 1
ATOM 696 C C . ALA A 1 91 ? 14.399 -12.500 -2.776 1.00 86.38 91 ALA A C 1
ATOM 698 O O . ALA A 1 91 ? 14.543 -13.248 -1.817 1.00 86.38 91 ALA A O 1
ATOM 699 N N . THR A 1 92 ? 15.315 -12.424 -3.745 1.00 85.56 92 THR A N 1
ATOM 700 C CA . THR A 1 92 ? 16.467 -13.338 -3.812 1.00 85.56 92 THR A CA 1
ATOM 701 C C . THR A 1 92 ? 17.807 -12.662 -3.529 1.00 85.56 92 THR A C 1
ATOM 703 O O . THR A 1 92 ? 18.842 -13.323 -3.599 1.00 85.56 92 THR A O 1
ATOM 706 N N . ASN A 1 93 ? 17.828 -11.338 -3.341 1.00 88.12 93 ASN A N 1
ATOM 707 C CA . ASN A 1 93 ? 19.036 -10.505 -3.261 1.00 88.12 93 ASN A CA 1
ATOM 708 C C . ASN A 1 93 ? 20.095 -10.830 -4.346 1.00 88.12 93 ASN A C 1
ATOM 710 O O . ASN A 1 93 ? 21.308 -10.734 -4.129 1.00 88.12 93 ASN A O 1
ATOM 714 N N . SER A 1 94 ? 19.656 -11.241 -5.542 1.00 91.31 94 SER A N 1
ATOM 715 C CA . SER A 1 94 ? 20.537 -11.770 -6.590 1.00 91.31 94 SER A CA 1
ATOM 716 C C . SER A 1 94 ? 20.248 -11.125 -7.937 1.00 91.31 94 SER A C 1
ATOM 718 O O . SER A 1 94 ? 19.206 -11.354 -8.548 1.00 91.31 94 SER A O 1
ATOM 720 N N . LEU A 1 95 ? 21.227 -10.366 -8.436 1.00 94.44 95 LEU A N 1
ATOM 721 C CA . LEU A 1 95 ? 21.161 -9.734 -9.753 1.00 94.44 95 LEU A CA 1
ATOM 722 C C . LEU A 1 95 ? 20.959 -10.763 -10.872 1.00 94.44 95 LEU A C 1
ATOM 724 O O . LEU A 1 95 ? 20.181 -10.528 -11.790 1.00 94.44 95 LEU A O 1
ATOM 728 N N . LEU A 1 96 ? 21.634 -11.912 -10.783 1.00 95.12 96 LEU A N 1
ATOM 729 C CA . LEU A 1 96 ? 21.565 -12.949 -11.811 1.00 95.12 96 LEU A CA 1
ATOM 730 C C . LEU A 1 96 ? 20.163 -13.570 -11.903 1.00 95.12 96 LEU A C 1
ATOM 732 O O . LEU A 1 96 ? 19.677 -13.819 -13.003 1.00 95.12 96 LEU A O 1
ATOM 736 N N . HIS A 1 97 ? 19.498 -13.774 -10.761 1.00 92.62 97 HIS A N 1
ATOM 737 C CA . HIS A 1 97 ? 18.110 -14.239 -10.738 1.00 92.62 97 HIS A CA 1
ATOM 738 C C . HIS A 1 97 ? 17.162 -13.159 -11.273 1.00 92.62 97 HIS A C 1
ATOM 740 O O . HIS A 1 97 ? 16.284 -13.468 -12.077 1.00 92.62 97 HIS A O 1
ATOM 746 N N . ALA A 1 98 ? 17.382 -11.894 -10.896 1.00 95.75 98 ALA A N 1
ATOM 747 C CA . ALA A 1 98 ? 16.557 -10.762 -11.316 1.00 95.75 98 ALA A CA 1
ATOM 748 C C . ALA A 1 98 ? 16.536 -10.548 -12.837 1.00 95.75 98 ALA A C 1
ATOM 750 O O . ALA A 1 98 ? 15.489 -10.221 -13.385 1.00 95.75 98 ALA A O 1
ATOM 751 N N . ILE A 1 99 ? 17.657 -10.767 -13.531 1.00 96.44 99 ILE A N 1
ATOM 752 C CA . ILE A 1 99 ? 17.742 -10.620 -14.997 1.00 96.44 99 ILE A CA 1
ATOM 753 C C . ILE A 1 99 ? 17.383 -11.898 -15.768 1.00 96.44 99 ILE A C 1
ATOM 755 O O . ILE A 1 99 ? 17.380 -11.884 -16.999 1.00 96.44 99 ILE A O 1
ATOM 759 N N . ASN A 1 100 ? 17.112 -13.013 -15.084 1.00 95.69 100 ASN A N 1
ATOM 760 C CA . ASN A 1 100 ? 16.797 -14.277 -15.740 1.00 95.69 100 ASN A CA 1
ATOM 761 C C . ASN A 1 100 ? 15.328 -14.286 -16.210 1.00 95.69 100 ASN A C 1
ATOM 763 O O . ASN A 1 100 ? 14.427 -14.330 -15.364 1.00 95.69 100 ASN A O 1
ATOM 767 N N . PRO A 1 101 ? 15.058 -14.325 -17.531 1.00 94.88 101 PRO A N 1
ATOM 768 C CA . PRO A 1 101 ? 13.699 -14.271 -18.070 1.00 94.88 101 PRO A CA 1
ATOM 769 C C . PRO A 1 101 ? 12.808 -15.403 -17.598 1.00 94.88 101 PRO A C 1
ATOM 771 O O . PRO A 1 101 ? 11.618 -15.185 -17.397 1.00 94.88 101 PRO A O 1
ATOM 774 N N . MET A 1 102 ? 13.360 -16.585 -17.330 1.00 95.88 102 MET A N 1
ATOM 775 C CA . MET A 1 102 ? 12.556 -17.696 -16.834 1.00 95.88 102 MET A CA 1
ATOM 776 C C . MET A 1 102 ? 12.025 -17.444 -15.417 1.00 95.88 102 MET A C 1
ATOM 778 O O . MET A 1 102 ? 10.965 -17.955 -15.059 1.00 95.88 102 MET A O 1
ATOM 782 N N . ILE A 1 103 ? 12.750 -16.667 -14.609 1.00 92.00 103 ILE A N 1
ATOM 783 C CA . ILE A 1 103 ? 12.393 -16.380 -13.218 1.00 92.00 103 ILE A CA 1
ATOM 784 C C . ILE A 1 103 ? 11.425 -15.205 -13.165 1.00 92.00 103 ILE A C 1
ATOM 786 O O . ILE A 1 103 ? 10.312 -15.366 -12.666 1.00 92.00 103 ILE A O 1
ATOM 790 N N . PHE A 1 104 ? 11.799 -14.046 -13.720 1.00 95.06 104 PHE A N 1
ATOM 791 C CA . PHE A 1 104 ? 10.943 -12.861 -13.631 1.00 95.06 104 PHE A CA 1
ATOM 792 C C . PHE A 1 104 ? 9.648 -13.013 -14.444 1.00 95.06 104 PHE A C 1
ATOM 794 O O . PHE A 1 104 ? 8.607 -12.526 -14.012 1.00 95.06 104 PHE A O 1
ATOM 801 N N . ALA A 1 105 ? 9.658 -13.730 -15.578 1.00 95.38 105 ALA A N 1
ATOM 802 C CA . ALA A 1 105 ? 8.427 -13.958 -16.339 1.00 95.38 105 ALA A CA 1
ATOM 803 C C . ALA A 1 105 ? 7.496 -14.935 -15.614 1.00 95.38 105 ALA A C 1
ATOM 805 O O . ALA A 1 105 ? 6.287 -14.728 -15.599 1.00 95.38 105 ALA A O 1
ATOM 806 N N . ARG A 1 106 ? 8.044 -15.970 -14.959 1.00 91.88 106 ARG A N 1
ATOM 807 C CA . ARG A 1 106 ? 7.254 -16.885 -14.122 1.00 91.88 106 ARG A CA 1
ATOM 808 C C . ARG A 1 106 ? 6.680 -16.170 -12.902 1.00 91.88 106 ARG A C 1
ATOM 810 O O . ARG A 1 106 ? 5.532 -16.419 -12.560 1.00 91.88 106 ARG A O 1
ATOM 817 N N . MET A 1 107 ? 7.457 -15.282 -12.279 1.00 90.94 107 MET A N 1
ATOM 818 C CA . MET A 1 107 ? 7.006 -14.406 -11.195 1.00 90.94 107 MET A CA 1
ATOM 819 C C . MET A 1 107 ? 5.816 -13.549 -11.650 1.00 90.94 107 MET A C 1
ATOM 821 O O . MET A 1 107 ? 4.746 -13.618 -11.055 1.00 90.94 107 MET A O 1
ATOM 825 N N . ALA A 1 108 ? 5.960 -12.826 -12.765 1.00 94.69 108 ALA A N 1
ATOM 826 C CA . ALA A 1 108 ? 4.878 -12.027 -13.341 1.00 94.69 108 ALA A CA 1
ATOM 827 C C . ALA A 1 108 ? 3.642 -12.876 -13.695 1.00 94.69 108 ALA A C 1
ATOM 829 O O . ALA A 1 108 ? 2.513 -12.467 -13.436 1.00 94.69 108 ALA A O 1
ATOM 830 N N . TRP A 1 109 ? 3.848 -14.079 -14.240 1.00 94.19 109 TRP A N 1
ATOM 831 C CA . TRP A 1 109 ? 2.766 -15.003 -14.586 1.00 94.19 109 TRP A CA 1
ATOM 832 C C . TRP A 1 109 ? 2.009 -15.525 -13.360 1.00 94.19 109 TRP A C 1
ATOM 834 O O . TRP A 1 109 ? 0.789 -15.646 -13.415 1.00 94.19 109 TRP A O 1
ATOM 844 N N . ARG A 1 110 ? 2.712 -15.821 -12.259 1.00 87.88 110 ARG A N 1
ATOM 845 C CA . ARG A 1 110 ? 2.105 -16.264 -10.991 1.00 87.88 110 ARG A CA 1
ATOM 846 C C . ARG A 1 110 ? 1.212 -15.191 -10.372 1.00 87.88 110 ARG A C 1
ATOM 848 O O . ARG A 1 110 ? 0.145 -15.524 -9.881 1.00 87.88 110 ARG A O 1
ATOM 855 N N . ILE A 1 111 ? 1.612 -13.922 -10.468 1.00 91.00 111 ILE A N 1
ATOM 856 C CA . ILE A 1 111 ? 0.784 -12.779 -10.046 1.00 91.00 111 ILE A CA 1
ATOM 857 C C . ILE A 1 111 ? -0.428 -12.600 -10.988 1.00 91.00 111 ILE A C 1
ATOM 859 O O . ILE A 1 111 ? -1.510 -12.184 -10.574 1.00 91.00 111 ILE A O 1
ATOM 863 N N . GLY A 1 112 ? -0.272 -12.897 -12.282 1.00 93.06 112 GLY A N 1
ATOM 864 C CA . GLY A 1 112 ? -1.365 -12.873 -13.255 1.00 93.06 112 GLY A CA 1
ATOM 865 C C . GLY A 1 112 ? -1.869 -11.458 -13.562 1.00 93.06 112 GLY A C 1
ATOM 866 O O . GLY A 1 112 ? -1.087 -10.540 -13.812 1.00 93.06 112 GLY A O 1
ATOM 867 N N . TRP A 1 113 ? -3.192 -11.256 -13.566 1.00 93.31 113 TRP A N 1
ATOM 868 C CA . TRP A 1 113 ? -3.805 -9.959 -13.902 1.00 93.31 113 TRP A CA 1
ATOM 869 C C . TRP A 1 113 ? -3.399 -8.825 -12.956 1.00 93.31 113 TRP A C 1
ATOM 871 O O . TRP A 1 113 ? -3.309 -7.672 -13.391 1.00 93.31 113 TRP A O 1
ATOM 881 N N . GLY A 1 114 ? -3.088 -9.148 -11.696 1.00 94.06 114 GLY A N 1
ATOM 882 C CA . GLY A 1 114 ? -2.562 -8.184 -10.731 1.00 94.06 114 GLY A CA 1
ATOM 883 C C . GLY A 1 114 ? -1.265 -7.524 -11.204 1.00 94.06 114 GLY A C 1
ATOM 884 O O . GLY A 1 114 ? -1.058 -6.336 -10.963 1.00 94.06 114 GLY A O 1
ATOM 885 N N . TYR A 1 115 ? -0.434 -8.245 -11.967 1.00 96.75 115 TYR A N 1
ATOM 886 C CA . TYR A 1 115 ? 0.824 -7.722 -12.495 1.00 96.75 115 TYR A CA 1
ATOM 887 C C . TYR A 1 115 ? 0.586 -6.622 -13.532 1.00 96.75 115 TYR A C 1
ATOM 889 O O . TYR A 1 115 ? 1.206 -5.563 -13.473 1.00 96.75 115 TYR A O 1
ATOM 897 N N . LEU A 1 116 ? -0.349 -6.838 -14.463 1.00 96.38 116 LEU A N 1
ATOM 898 C CA . LEU A 1 116 ? -0.688 -5.835 -15.475 1.00 96.38 116 LEU A CA 1
ATOM 899 C C . LEU A 1 116 ? -1.303 -4.587 -14.842 1.00 96.38 116 LEU A C 1
ATOM 901 O O . LEU A 1 116 ? -0.944 -3.470 -15.219 1.00 96.38 116 LEU A O 1
ATOM 905 N N . LEU A 1 117 ? -2.175 -4.767 -13.847 1.00 96.62 117 LEU A N 1
ATOM 906 C CA . LEU A 1 117 ? -2.744 -3.657 -13.087 1.00 96.62 117 LEU A CA 1
ATOM 907 C C . LEU A 1 117 ? -1.651 -2.859 -12.358 1.00 96.62 117 LEU A C 1
ATOM 909 O O . LEU A 1 117 ? -1.623 -1.630 -12.447 1.00 96.62 117 LEU A O 1
ATOM 913 N N . MET A 1 118 ? -0.711 -3.549 -11.705 1.00 97.56 118 MET A N 1
ATOM 914 C CA . MET A 1 118 ? 0.460 -2.927 -11.086 1.00 97.56 118 MET A CA 1
ATOM 915 C C . MET A 1 118 ? 1.268 -2.133 -12.117 1.00 97.56 118 MET A C 1
ATOM 917 O O . MET A 1 118 ? 1.587 -0.974 -11.870 1.00 97.56 118 MET A O 1
ATOM 921 N N . CYS A 1 119 ? 1.568 -2.704 -13.286 1.00 97.62 119 CYS A N 1
ATOM 922 C CA . CYS A 1 119 ? 2.307 -2.011 -14.341 1.00 97.62 119 CYS A CA 1
ATOM 923 C C . CYS A 1 119 ? 1.601 -0.738 -14.827 1.00 97.62 119 CYS A C 1
ATOM 925 O O . CYS A 1 119 ? 2.268 0.275 -15.035 1.00 97.62 119 CYS A O 1
ATOM 927 N N . ILE A 1 120 ? 0.272 -0.758 -14.974 1.00 97.69 120 ILE A N 1
ATOM 928 C CA . ILE A 1 120 ? -0.515 0.432 -15.336 1.00 97.69 120 ILE A CA 1
ATOM 929 C C . ILE A 1 120 ? -0.369 1.516 -14.263 1.00 97.69 120 ILE A C 1
ATOM 931 O O . ILE A 1 120 ? -0.091 2.672 -14.591 1.00 97.69 120 ILE A O 1
ATOM 935 N N . PHE A 1 121 ? -0.500 1.157 -12.985 1.00 97.75 121 PHE A N 1
ATOM 936 C CA . PHE A 1 121 ? -0.311 2.112 -11.893 1.00 97.75 121 PHE A CA 1
ATOM 937 C C . PHE A 1 121 ? 1.124 2.636 -11.816 1.00 97.75 121 PHE A C 1
ATOM 939 O O . PHE A 1 121 ? 1.318 3.836 -11.652 1.00 97.75 121 PHE A O 1
ATOM 946 N N . LEU A 1 122 ? 2.133 1.786 -12.007 1.00 97.69 122 LEU A N 1
ATOM 947 C CA . LEU A 1 122 ? 3.533 2.209 -12.058 1.00 97.69 122 LEU A CA 1
ATOM 948 C C . LEU A 1 122 ? 3.798 3.167 -13.226 1.00 97.69 122 LEU A C 1
ATOM 950 O O . LEU A 1 122 ? 4.509 4.156 -13.052 1.00 97.69 122 LEU A O 1
ATOM 954 N N . ALA A 1 123 ? 3.193 2.933 -14.392 1.00 96.50 123 ALA A N 1
ATOM 955 C CA . ALA A 1 123 ? 3.280 3.852 -15.524 1.00 96.50 123 ALA A CA 1
ATOM 956 C C . ALA A 1 123 ? 2.627 5.209 -15.206 1.00 96.50 123 ALA A C 1
ATOM 958 O O . ALA A 1 123 ? 3.204 6.255 -15.510 1.00 96.50 123 ALA A O 1
ATOM 959 N N . LEU A 1 124 ? 1.467 5.204 -14.539 1.00 97.69 124 LEU A N 1
ATOM 960 C CA . LEU A 1 124 ? 0.786 6.422 -14.090 1.00 97.69 124 LEU A CA 1
ATOM 961 C C . LEU A 1 124 ? 1.644 7.211 -13.087 1.00 97.69 124 LEU A C 1
ATOM 963 O O . LEU A 1 124 ? 1.840 8.415 -13.254 1.00 97.69 124 LEU A O 1
ATOM 967 N N . LEU A 1 125 ? 2.197 6.530 -12.079 1.00 97.12 125 LEU A N 1
ATOM 968 C CA . LEU A 1 125 ? 3.078 7.127 -11.069 1.00 97.12 125 LEU A CA 1
ATOM 969 C C . LEU A 1 125 ? 4.366 7.672 -11.704 1.00 97.12 125 LEU A C 1
ATOM 971 O O . LEU A 1 125 ? 4.801 8.769 -11.360 1.00 97.12 125 LEU A O 1
ATOM 975 N N . GLY A 1 126 ? 4.945 6.954 -12.670 1.00 95.56 126 GLY A N 1
ATOM 976 C CA . GLY A 1 126 ? 6.127 7.394 -13.413 1.00 95.56 126 GLY A CA 1
ATOM 977 C C . GLY A 1 126 ? 5.874 8.621 -14.296 1.00 95.56 126 GLY A C 1
ATOM 978 O O . GLY A 1 126 ? 6.755 9.469 -14.438 1.00 95.56 126 GLY A O 1
ATOM 979 N N . ALA A 1 127 ? 4.668 8.759 -14.854 1.00 96.88 127 ALA A N 1
ATOM 980 C CA . ALA A 1 127 ? 4.272 9.920 -15.650 1.00 96.88 127 ALA A CA 1
ATOM 981 C C . ALA A 1 127 ? 3.898 11.147 -14.794 1.00 96.88 127 ALA A C 1
ATOM 983 O O . ALA A 1 127 ? 4.002 12.283 -15.267 1.00 96.88 127 ALA A O 1
ATOM 984 N N . ALA A 1 128 ? 3.488 10.949 -13.536 1.00 96.62 128 ALA A N 1
ATOM 985 C CA . ALA A 1 128 ? 2.968 12.012 -12.676 1.00 96.62 128 ALA A CA 1
ATOM 986 C C . ALA A 1 128 ? 3.922 13.216 -12.492 1.00 96.62 128 ALA A C 1
ATOM 988 O O . ALA A 1 128 ? 3.452 14.348 -12.635 1.00 96.62 128 ALA A O 1
ATOM 989 N N . PRO A 1 129 ? 5.247 13.058 -12.270 1.00 96.62 129 PRO A N 1
ATOM 990 C CA . PRO A 1 129 ? 6.168 14.196 -12.199 1.00 96.62 129 PRO A CA 1
ATOM 991 C C . PRO A 1 129 ? 6.200 15.045 -13.476 1.00 96.62 129 PRO A C 1
ATOM 993 O O . PRO A 1 129 ? 6.283 16.269 -13.394 1.00 96.62 129 PRO A O 1
ATOM 996 N N . ALA A 1 130 ? 6.091 14.425 -14.656 1.00 96.50 130 ALA A N 1
ATOM 997 C CA . ALA A 1 130 ? 6.053 15.147 -15.929 1.00 96.50 130 ALA A CA 1
ATOM 998 C C . ALA A 1 130 ? 4.750 15.946 -16.090 1.00 96.50 130 ALA A C 1
ATOM 1000 O O . ALA A 1 130 ? 4.784 17.100 -16.521 1.00 96.50 130 ALA A O 1
ATOM 1001 N N . VAL A 1 131 ? 3.615 15.366 -15.685 1.00 97.31 131 VAL A N 1
ATOM 1002 C CA . VAL A 1 131 ? 2.310 16.050 -15.664 1.00 97.31 131 VAL A CA 1
ATOM 1003 C C . VAL A 1 131 ? 2.347 17.240 -14.701 1.00 97.31 131 VAL A C 1
ATOM 1005 O O . VAL A 1 131 ? 1.981 18.350 -15.086 1.00 97.31 131 VAL A O 1
ATOM 1008 N N . LEU A 1 132 ? 2.865 17.052 -13.484 1.00 96.44 132 LEU A N 1
ATOM 1009 C CA . LEU A 1 132 ? 3.060 18.139 -12.519 1.00 96.44 132 LEU A CA 1
ATOM 1010 C C . LEU A 1 132 ? 3.994 19.219 -13.071 1.00 96.44 132 LEU A C 1
ATOM 1012 O O . LEU A 1 132 ? 3.690 20.403 -12.956 1.00 96.44 132 LEU A O 1
ATOM 1016 N N . GLY A 1 133 ? 5.083 18.813 -13.727 1.00 96.38 133 GLY A N 1
ATOM 1017 C CA . GLY A 1 133 ? 5.999 19.685 -14.458 1.00 96.38 133 GLY A CA 1
ATOM 1018 C C . GLY A 1 133 ? 5.269 20.609 -15.430 1.00 96.38 133 GLY A C 1
ATOM 1019 O O . GLY A 1 133 ? 5.413 21.829 -15.378 1.00 96.38 133 GLY A O 1
ATOM 1020 N N . ARG A 1 134 ? 4.448 20.006 -16.294 1.00 96.88 134 ARG A N 1
ATOM 1021 C CA . ARG A 1 134 ? 3.762 20.674 -17.403 1.00 96.88 134 ARG A CA 1
ATOM 1022 C C . ARG A 1 134 ? 2.612 21.579 -16.969 1.00 96.88 134 ARG A C 1
ATOM 1024 O O . ARG A 1 134 ? 2.409 22.604 -17.609 1.00 96.88 134 ARG A O 1
ATOM 1031 N N . TYR A 1 135 ? 1.849 21.187 -15.950 1.00 97.38 135 TYR A N 1
ATOM 1032 C CA . TYR A 1 135 ? 0.585 21.853 -15.604 1.00 97.38 135 TYR A CA 1
ATOM 1033 C C . TYR A 1 135 ? 0.614 22.624 -14.287 1.00 97.38 135 TYR A C 1
ATOM 1035 O O . TYR A 1 135 ? -0.281 23.428 -14.051 1.00 97.38 135 TYR A O 1
ATOM 1043 N N . ILE A 1 136 ? 1.607 22.392 -13.427 1.00 96.62 136 ILE A N 1
ATOM 1044 C CA . ILE A 1 136 ? 1.710 23.069 -12.129 1.00 96.62 136 ILE A CA 1
ATOM 1045 C C . ILE A 1 136 ? 3.046 23.795 -12.032 1.00 96.62 136 ILE A C 1
ATOM 1047 O O . ILE A 1 136 ? 3.070 25.018 -11.965 1.00 96.62 136 ILE A O 1
ATOM 1051 N N . ILE A 1 137 ? 4.158 23.059 -12.074 1.00 95.88 137 ILE A N 1
ATOM 1052 C CA . ILE A 1 137 ? 5.494 23.578 -11.754 1.00 95.88 137 ILE A CA 1
ATOM 1053 C C . ILE A 1 137 ? 5.912 24.705 -12.704 1.00 95.88 137 ILE A C 1
ATOM 1055 O O . ILE A 1 137 ? 6.497 25.675 -12.236 1.00 95.88 137 ILE A O 1
ATOM 1059 N N . VAL A 1 138 ? 5.559 24.629 -13.992 1.00 96.69 138 VAL A N 1
ATOM 1060 C CA . VAL A 1 138 ? 5.885 25.667 -14.991 1.00 96.69 138 VAL A CA 1
ATOM 1061 C C . VAL A 1 138 ? 5.364 27.067 -14.629 1.00 96.69 138 VAL A C 1
ATOM 1063 O O . VAL A 1 138 ? 5.922 28.057 -15.087 1.00 96.69 138 VAL A O 1
ATOM 1066 N N . PHE A 1 139 ? 4.318 27.166 -13.802 1.00 96.94 139 PHE A N 1
ATOM 1067 C CA . PHE A 1 139 ? 3.742 28.443 -13.370 1.00 96.94 139 PHE A CA 1
ATOM 1068 C C . PHE A 1 139 ? 4.389 29.008 -12.095 1.00 96.94 139 PHE A C 1
ATOM 1070 O O . PHE A 1 139 ? 4.069 30.125 -11.690 1.00 96.94 139 PHE A O 1
ATOM 1077 N N . LEU A 1 140 ? 5.277 28.252 -11.442 1.00 96.75 140 LEU A N 1
ATOM 1078 C CA . LEU A 1 140 ? 6.040 28.709 -10.280 1.00 96.75 140 LEU A CA 1
ATOM 1079 C C . LEU A 1 140 ? 7.347 29.397 -10.712 1.00 96.75 140 LEU A C 1
ATOM 1081 O O . LEU A 1 140 ? 7.773 29.234 -11.853 1.00 96.75 140 LEU A O 1
ATOM 1085 N N . PRO A 1 141 ? 8.017 30.143 -9.813 1.00 97.00 141 PRO A N 1
ATOM 1086 C CA . PRO A 1 141 ? 9.331 30.717 -10.096 1.00 97.00 141 PRO A CA 1
ATOM 1087 C C . PRO A 1 141 ? 10.348 29.667 -10.569 1.00 97.00 141 PRO A C 1
ATOM 1089 O O . PRO A 1 141 ? 10.489 28.620 -9.932 1.00 97.00 141 PRO A O 1
ATOM 1092 N N . ASP A 1 142 ? 11.114 29.985 -11.619 1.00 95.69 142 ASP A N 1
ATOM 1093 C CA . ASP A 1 142 ? 12.079 29.072 -12.263 1.00 95.69 142 ASP A CA 1
ATOM 1094 C C . ASP A 1 142 ? 13.075 28.441 -11.281 1.00 95.69 142 ASP A C 1
ATOM 1096 O O . ASP A 1 142 ? 13.452 27.273 -11.405 1.00 95.69 142 ASP A O 1
ATOM 1100 N N . ILE A 1 143 ? 13.463 29.188 -10.243 1.00 96.25 143 ILE A N 1
ATOM 1101 C CA . ILE A 1 143 ? 14.388 28.712 -9.208 1.00 96.25 143 ILE A CA 1
ATOM 1102 C C . ILE A 1 143 ? 13.853 27.494 -8.435 1.00 96.25 143 ILE A C 1
ATOM 1104 O O . ILE A 1 143 ? 14.639 26.698 -7.920 1.00 96.25 143 ILE A O 1
ATOM 1108 N N . LEU A 1 144 ? 12.529 27.313 -8.376 1.00 95.94 144 LEU A N 1
ATOM 1109 C CA . LEU A 1 144 ? 11.879 26.196 -7.690 1.00 95.94 144 LEU A CA 1
ATOM 1110 C C . LEU A 1 144 ? 11.656 24.980 -8.592 1.00 95.94 144 LEU A C 1
ATOM 1112 O O . LEU A 1 144 ? 11.438 23.889 -8.064 1.00 95.94 144 LEU A O 1
ATOM 1116 N N . HIS A 1 145 ? 11.720 25.119 -9.921 1.00 94.88 145 HIS A N 1
ATOM 1117 C CA . HIS A 1 145 ? 11.341 24.040 -10.844 1.00 94.88 145 HIS A CA 1
ATOM 1118 C C . HIS A 1 145 ? 12.144 22.767 -10.605 1.00 94.88 145 HIS A C 1
ATOM 1120 O O . HIS A 1 145 ? 11.572 21.693 -10.426 1.00 94.88 145 HIS A O 1
ATOM 1126 N N . GLY A 1 146 ? 13.473 22.890 -10.544 1.00 91.50 146 GLY A N 1
ATOM 1127 C CA . GLY A 1 146 ? 14.359 21.746 -10.334 1.00 91.50 146 GLY A CA 1
ATOM 1128 C C . GLY A 1 146 ? 14.120 21.052 -8.991 1.00 91.50 146 GLY A C 1
ATOM 1129 O O . GLY A 1 146 ? 14.112 19.821 -8.930 1.00 91.50 146 GLY A O 1
ATOM 1130 N N . PHE A 1 147 ? 13.885 21.829 -7.930 1.00 94.00 147 PHE A N 1
ATOM 1131 C CA . PHE A 1 147 ? 13.587 21.302 -6.598 1.00 94.00 147 PHE A CA 1
ATOM 1132 C C . PHE A 1 147 ? 12.246 20.561 -6.578 1.00 94.00 147 PHE A C 1
ATOM 1134 O O . PHE A 1 147 ? 12.207 19.390 -6.207 1.00 94.00 147 PHE A O 1
ATOM 1141 N N . LEU A 1 148 ? 11.168 21.202 -7.037 1.00 96.12 148 LEU A N 1
ATOM 1142 C CA . LEU A 1 148 ? 9.818 20.632 -7.030 1.00 96.12 148 LEU A CA 1
ATOM 1143 C C . LEU A 1 148 ? 9.706 19.399 -7.923 1.00 96.12 148 LEU A C 1
ATOM 1145 O O . LEU A 1 148 ? 9.075 18.418 -7.534 1.00 96.12 148 LEU A O 1
ATOM 1149 N N . PHE A 1 149 ? 10.355 19.416 -9.088 1.00 94.75 149 PHE A N 1
ATOM 1150 C CA . PHE A 1 149 ? 10.378 18.263 -9.981 1.00 94.75 149 PHE A CA 1
ATOM 1151 C C . PHE A 1 149 ? 11.114 17.081 -9.342 1.00 94.75 149 PHE A C 1
ATOM 1153 O O . PHE A 1 149 ? 10.598 15.965 -9.332 1.00 94.75 149 PHE A O 1
ATOM 1160 N N . THR A 1 150 ? 12.284 17.327 -8.738 1.00 93.56 150 THR A N 1
ATOM 1161 C CA . THR A 1 150 ? 13.049 16.287 -8.027 1.00 93.56 150 THR A CA 1
ATOM 1162 C C . THR A 1 150 ? 12.266 15.750 -6.829 1.00 93.56 150 THR A C 1
ATOM 1164 O O . THR A 1 150 ? 12.237 14.541 -6.607 1.00 93.56 150 THR A O 1
ATOM 1167 N N . MET A 1 151 ? 11.590 16.623 -6.078 1.00 94.94 151 MET A N 1
ATOM 1168 C CA . MET A 1 151 ? 10.740 16.243 -4.949 1.00 94.94 151 MET A CA 1
ATOM 1169 C C . MET A 1 151 ? 9.580 15.348 -5.401 1.00 94.94 151 MET A C 1
ATOM 1171 O O . MET A 1 151 ? 9.394 14.268 -4.841 1.00 94.94 151 MET A O 1
ATOM 1175 N N . ALA A 1 152 ? 8.852 15.747 -6.448 1.00 96.56 152 ALA A N 1
ATOM 1176 C CA . ALA A 1 152 ? 7.778 14.943 -7.025 1.00 96.56 152 ALA A CA 1
ATOM 1177 C C . ALA A 1 152 ? 8.306 13.581 -7.502 1.00 96.56 152 ALA A C 1
ATOM 1179 O O . ALA A 1 152 ? 7.768 12.544 -7.124 1.00 96.56 152 ALA A O 1
ATOM 1180 N N . GLN A 1 153 ? 9.401 13.566 -8.264 1.00 95.88 153 GLN A N 1
ATOM 1181 C CA . GLN A 1 153 ? 10.023 12.330 -8.740 1.00 95.88 153 GLN A CA 1
ATOM 1182 C C . GLN A 1 153 ? 10.413 11.397 -7.584 1.00 95.88 153 GLN A C 1
ATOM 1184 O O . GLN A 1 153 ? 10.159 10.195 -7.656 1.00 95.88 153 GLN A O 1
ATOM 1189 N N . SER A 1 154 ? 10.981 11.941 -6.506 1.00 95.31 154 SER A N 1
ATOM 1190 C CA . SER A 1 154 ? 11.363 11.170 -5.316 1.00 95.31 154 SER A CA 1
ATOM 1191 C C . SER A 1 154 ? 10.143 10.547 -4.638 1.00 95.31 154 SER A C 1
ATOM 1193 O O . SER A 1 154 ? 10.132 9.352 -4.358 1.00 95.31 154 SER A O 1
ATOM 1195 N N . PHE A 1 155 ? 9.090 11.341 -4.439 1.00 95.56 155 PHE A N 1
ATOM 1196 C CA . PHE A 1 155 ? 7.846 10.907 -3.808 1.00 95.56 155 PHE A CA 1
ATOM 1197 C C . PHE A 1 155 ? 7.165 9.772 -4.585 1.00 95.56 155 PHE A C 1
ATOM 1199 O O . PHE A 1 155 ? 6.880 8.716 -4.022 1.00 95.56 155 PHE A O 1
ATOM 1206 N N . TYR A 1 156 ? 6.975 9.942 -5.897 1.00 97.00 156 TYR A N 1
ATOM 1207 C CA . TYR A 1 156 ? 6.348 8.916 -6.735 1.00 97.00 156 TYR A CA 1
ATOM 1208 C C . TYR A 1 156 ? 7.218 7.662 -6.895 1.00 97.00 156 TYR A C 1
ATOM 1210 O O . TYR A 1 156 ? 6.676 6.565 -7.039 1.00 97.00 156 TYR A O 1
ATOM 1218 N N . THR A 1 157 ? 8.548 7.788 -6.806 1.00 96.56 157 THR A N 1
ATOM 1219 C CA . THR A 1 157 ? 9.452 6.625 -6.760 1.00 96.56 157 THR A CA 1
ATOM 1220 C C . THR A 1 157 ? 9.215 5.806 -5.492 1.00 96.56 157 THR A C 1
ATOM 1222 O O . THR A 1 157 ? 9.021 4.598 -5.584 1.00 96.56 157 THR A O 1
ATOM 1225 N N . ILE A 1 158 ? 9.142 6.448 -4.323 1.00 96.12 158 ILE A N 1
ATOM 1226 C CA . ILE A 1 158 ? 8.884 5.755 -3.050 1.00 96.12 158 ILE A CA 1
ATOM 1227 C C . ILE A 1 158 ? 7.520 5.049 -3.085 1.00 96.12 158 ILE A C 1
ATOM 1229 O O . ILE A 1 158 ? 7.431 3.872 -2.740 1.00 96.12 158 ILE A O 1
ATOM 1233 N N . ILE A 1 159 ? 6.471 5.718 -3.582 1.00 96.12 159 ILE A N 1
ATOM 1234 C CA . ILE A 1 159 ? 5.135 5.110 -3.732 1.00 96.12 159 ILE A CA 1
ATOM 1235 C C . ILE A 1 159 ? 5.165 3.912 -4.683 1.00 96.12 159 ILE A C 1
ATOM 1237 O O . ILE A 1 159 ? 4.550 2.890 -4.398 1.00 96.12 159 ILE A O 1
ATOM 1241 N N . SER A 1 160 ? 5.898 4.008 -5.793 1.00 97.38 160 SER A N 1
ATOM 1242 C CA . SER A 1 160 ? 6.036 2.903 -6.750 1.00 97.38 160 SER A CA 1
ATOM 1243 C C . SER A 1 160 ? 6.632 1.656 -6.092 1.00 97.38 160 SER A C 1
ATOM 1245 O O . SER A 1 160 ? 6.196 0.537 -6.350 1.00 97.38 160 SER A O 1
ATOM 1247 N N . TYR A 1 161 ? 7.604 1.847 -5.202 1.00 96.69 161 TYR A N 1
ATOM 1248 C CA . TYR A 1 161 ? 8.225 0.763 -4.450 1.00 96.69 161 TYR A CA 1
ATOM 1249 C C . TYR A 1 161 ? 7.317 0.208 -3.347 1.00 96.69 161 TYR A C 1
ATOM 1251 O O . TYR A 1 161 ? 7.255 -1.009 -3.188 1.00 96.69 161 TYR A O 1
ATOM 1259 N N . HIS A 1 162 ? 6.544 1.053 -2.660 1.00 94.75 162 HIS A N 1
ATOM 1260 C CA . HIS A 1 162 ? 5.476 0.582 -1.772 1.00 94.75 162 HIS A CA 1
ATOM 1261 C C . HIS A 1 162 ? 4.435 -0.254 -2.517 1.00 94.75 162 HIS A C 1
ATOM 1263 O O . HIS A 1 162 ? 4.036 -1.299 -2.019 1.00 94.75 162 HIS A O 1
ATOM 1269 N N . LEU A 1 163 ? 4.026 0.161 -3.719 1.00 95.94 163 LEU A N 1
ATOM 1270 C CA . LEU A 1 163 ? 3.080 -0.592 -4.542 1.00 95.94 163 LEU A CA 1
ATOM 1271 C C . LEU A 1 163 ? 3.639 -1.971 -4.921 1.00 95.94 163 LEU A C 1
ATOM 1273 O O . LEU A 1 163 ? 2.929 -2.964 -4.801 1.00 95.94 163 LEU A O 1
ATOM 1277 N N . MET A 1 164 ? 4.911 -2.050 -5.327 1.00 96.69 164 MET A N 1
ATOM 1278 C CA . MET A 1 164 ? 5.568 -3.339 -5.580 1.00 96.69 164 MET A CA 1
ATOM 1279 C C . MET A 1 164 ? 5.634 -4.201 -4.311 1.00 96.69 164 MET A C 1
ATOM 1281 O O . MET A 1 164 ? 5.358 -5.393 -4.378 1.00 96.69 164 MET A O 1
ATOM 1285 N N . GLY A 1 165 ? 5.936 -3.603 -3.155 1.00 93.50 165 GLY A N 1
ATOM 1286 C CA . GLY A 1 165 ? 5.932 -4.299 -1.866 1.00 93.50 165 GLY A CA 1
ATOM 1287 C C . GLY A 1 165 ? 4.543 -4.813 -1.491 1.00 93.50 165 GLY A C 1
ATOM 1288 O O . GLY A 1 165 ? 4.405 -5.947 -1.054 1.00 93.50 165 GLY A O 1
ATOM 1289 N N . TYR A 1 166 ? 3.500 -4.023 -1.741 1.00 93.12 166 TYR A N 1
ATOM 1290 C CA . TYR A 1 166 ? 2.117 -4.431 -1.513 1.00 93.12 166 TYR A CA 1
ATOM 1291 C C . TYR A 1 166 ? 1.713 -5.600 -2.412 1.00 93.12 166 TYR A C 1
ATOM 1293 O O . TYR A 1 166 ? 1.052 -6.516 -1.946 1.00 93.12 166 TYR A O 1
ATOM 1301 N N . VAL A 1 167 ? 2.141 -5.612 -3.677 1.00 93.06 167 VAL A N 1
ATOM 1302 C CA . VAL A 1 167 ? 1.910 -6.751 -4.580 1.00 93.06 167 VAL A CA 1
ATOM 1303 C C . VAL A 1 167 ? 2.654 -7.996 -4.100 1.00 93.06 167 VAL A C 1
ATOM 1305 O O . VAL A 1 167 ? 2.076 -9.075 -4.132 1.00 93.06 167 VAL A O 1
ATOM 1308 N N . ILE A 1 168 ? 3.892 -7.866 -3.608 1.00 90.81 168 ILE A N 1
ATOM 1309 C CA . ILE A 1 168 ? 4.594 -8.996 -2.978 1.00 90.81 168 ILE A CA 1
ATOM 1310 C C . ILE A 1 168 ? 3.778 -9.521 -1.800 1.00 90.81 168 ILE A C 1
ATOM 1312 O O . ILE A 1 168 ? 3.505 -10.710 -1.756 1.00 90.81 168 ILE A O 1
ATOM 1316 N N . PHE A 1 169 ? 3.348 -8.642 -0.894 1.00 88.62 169 PHE A N 1
ATOM 1317 C CA . PHE A 1 169 ? 2.556 -9.023 0.272 1.00 88.62 169 PHE A CA 1
ATOM 1318 C C . PHE A 1 169 ? 1.200 -9.632 -0.108 1.00 88.62 169 PHE A C 1
ATOM 1320 O O . PHE A 1 169 ? 0.755 -10.586 0.513 1.00 88.62 169 PHE A O 1
ATOM 1327 N N . GLN A 1 170 ? 0.533 -9.118 -1.138 1.00 86.75 170 GLN A N 1
ATOM 1328 C CA . GLN A 1 170 ? -0.770 -9.617 -1.570 1.00 86.75 170 GLN A CA 1
ATOM 1329 C C . GLN A 1 170 ? -0.679 -11.009 -2.202 1.00 86.75 170 GLN A C 1
ATOM 1331 O O . GLN A 1 170 ? -1.568 -11.819 -1.972 1.00 86.75 170 GLN A O 1
ATOM 1336 N N . TYR A 1 171 ? 0.370 -11.264 -2.988 1.00 85.62 171 TYR A N 1
ATOM 1337 C CA . TYR A 1 171 ? 0.555 -12.506 -3.744 1.00 85.62 171 TYR A CA 1
ATOM 1338 C C . TYR A 1 171 ? 1.684 -13.383 -3.170 1.00 85.62 171 TYR A C 1
ATOM 1340 O O . TYR A 1 171 ? 2.333 -14.126 -3.912 1.00 85.62 171 TYR A O 1
ATOM 1348 N N . HIS A 1 172 ? 2.001 -13.232 -1.876 1.00 83.38 172 HIS A N 1
ATOM 1349 C CA . HIS A 1 172 ? 3.193 -13.829 -1.262 1.00 83.38 172 HIS A CA 1
ATOM 1350 C C . HIS A 1 172 ? 3.161 -15.364 -1.319 1.00 83.38 172 HIS A C 1
ATOM 1352 O O . HIS A 1 172 ? 4.191 -15.985 -1.593 1.00 83.38 172 HIS A O 1
ATOM 1358 N N . GLU A 1 173 ? 1.982 -15.973 -1.168 1.00 72.56 173 GLU A N 1
ATOM 1359 C CA . GLU A 1 173 ? 1.790 -17.422 -1.278 1.00 72.56 173 GLU A CA 1
ATOM 1360 C C . GLU A 1 173 ? 2.023 -17.922 -2.712 1.00 72.56 173 GLU A C 1
ATOM 1362 O O . GLU A 1 173 ? 2.789 -18.864 -2.937 1.00 72.56 173 GLU A O 1
ATOM 1367 N N . GLU A 1 174 ? 1.425 -17.268 -3.711 1.00 77.00 174 GLU A N 1
ATOM 1368 C CA . GLU A 1 174 ? 1.504 -17.681 -5.116 1.00 77.00 174 GLU A CA 1
ATOM 1369 C C . GLU A 1 174 ? 2.927 -17.578 -5.664 1.00 77.00 174 GLU A C 1
ATOM 1371 O O . GLU A 1 174 ? 3.351 -18.383 -6.507 1.00 77.00 174 GLU A O 1
ATOM 1376 N N . ILE A 1 175 ? 3.681 -16.583 -5.198 1.00 78.81 175 ILE A N 1
ATOM 1377 C CA . ILE A 1 175 ? 5.058 -16.359 -5.634 1.00 78.81 175 ILE A CA 1
ATOM 1378 C C . ILE A 1 175 ? 6.095 -17.086 -4.773 1.00 78.81 175 ILE A C 1
ATOM 1380 O O . ILE A 1 175 ? 7.225 -17.254 -5.241 1.00 78.81 175 ILE A O 1
ATOM 1384 N N . GLY A 1 176 ? 5.706 -17.593 -3.599 1.00 70.00 176 GLY A N 1
ATOM 1385 C CA . GLY A 1 176 ? 6.580 -18.286 -2.651 1.00 70.00 176 GLY A CA 1
ATOM 1386 C C . GLY A 1 176 ? 7.530 -17.343 -1.911 1.00 70.00 176 GLY A C 1
ATOM 1387 O O . GLY A 1 176 ? 8.699 -17.680 -1.731 1.00 70.00 176 GLY A O 1
ATOM 1388 N N . TYR A 1 177 ? 7.060 -16.144 -1.566 1.00 76.12 177 TYR A N 1
ATOM 1389 C CA . TYR A 1 177 ? 7.796 -15.172 -0.760 1.00 76.12 177 TYR A CA 1
ATOM 1390 C C . TYR A 1 177 ? 7.450 -15.372 0.720 1.00 76.12 177 TYR A C 1
ATOM 1392 O O . TYR A 1 177 ? 6.284 -15.295 1.099 1.00 76.12 177 TYR A O 1
ATOM 1400 N N . GLU A 1 178 ? 8.458 -15.626 1.554 1.00 71.56 178 GLU A N 1
ATOM 1401 C CA . GLU A 1 178 ? 8.274 -15.755 3.002 1.00 71.56 178 GLU A CA 1
ATOM 1402 C C . GLU A 1 178 ? 8.164 -14.366 3.641 1.00 71.56 178 GLU A C 1
ATOM 1404 O O . GLU A 1 178 ? 9.063 -13.531 3.523 1.00 71.56 178 GLU A O 1
ATOM 1409 N N . VAL A 1 179 ? 7.037 -14.112 4.306 1.00 70.25 179 VAL A N 1
ATOM 1410 C CA . VAL A 1 179 ? 6.778 -12.862 5.024 1.00 70.25 179 VAL A CA 1
ATOM 1411 C C . VAL A 1 179 ? 7.424 -12.974 6.404 1.00 70.25 179 VAL A C 1
ATOM 1413 O O . VAL A 1 179 ? 6.952 -13.712 7.262 1.00 70.25 179 VAL A O 1
ATOM 1416 N N . ASP A 1 180 ? 8.526 -12.254 6.605 1.00 61.88 180 ASP A N 1
ATOM 1417 C CA . ASP A 1 180 ? 9.219 -12.168 7.896 1.00 61.88 180 ASP A CA 1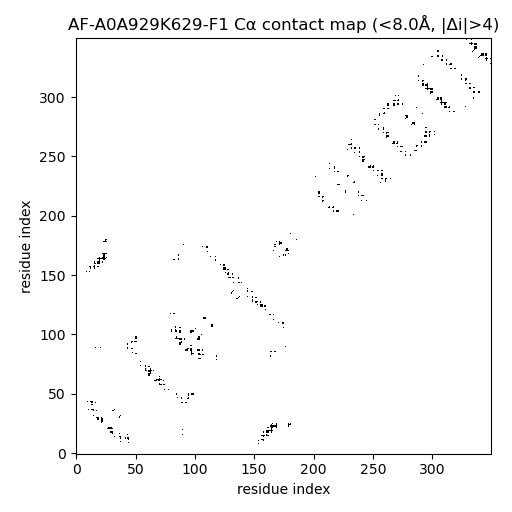
ATOM 1418 C C . ASP A 1 180 ? 8.461 -11.197 8.815 1.00 61.88 180 ASP A C 1
ATOM 1420 O O . ASP A 1 180 ? 8.607 -9.971 8.712 1.00 61.88 180 ASP A O 1
ATOM 1424 N N . LEU A 1 181 ? 7.564 -11.759 9.627 1.00 55.38 181 LEU A N 1
ATOM 1425 C CA . LEU A 1 181 ? 6.767 -11.051 10.622 1.00 55.38 181 LEU A CA 1
ATOM 1426 C C . LEU A 1 181 ? 7.535 -11.045 11.948 1.00 55.38 181 LEU A C 1
ATOM 1428 O O . LEU A 1 181 ? 7.803 -12.103 12.516 1.00 55.38 181 LEU A O 1
ATOM 1432 N N . ASP A 1 182 ? 7.888 -9.857 12.447 1.00 45.22 182 ASP A N 1
ATOM 1433 C CA . ASP A 1 182 ? 8.611 -9.715 13.716 1.00 45.22 182 ASP A CA 1
ATOM 1434 C C . ASP A 1 182 ? 7.823 -10.408 14.856 1.00 45.22 182 ASP A C 1
ATOM 1436 O O . ASP A 1 182 ? 6.599 -10.300 14.932 1.00 45.22 182 ASP A O 1
ATOM 1440 N N . GLU A 1 183 ? 8.504 -11.080 15.793 1.00 39.06 183 GLU A N 1
ATOM 1441 C CA . GLU A 1 183 ? 7.877 -11.849 16.891 1.00 39.06 183 GLU A CA 1
ATOM 1442 C C . GLU A 1 183 ? 6.956 -11.011 17.811 1.00 39.06 183 GLU A C 1
ATOM 1444 O O . GLU A 1 183 ? 6.041 -11.554 18.435 1.00 39.06 183 GLU A O 1
ATOM 1449 N N . GLU A 1 184 ? 7.128 -9.684 17.865 1.00 41.22 184 GLU A N 1
ATOM 1450 C CA . GLU A 1 184 ? 6.184 -8.774 18.539 1.00 41.22 184 GLU A CA 1
ATOM 1451 C C . GLU A 1 184 ? 4.831 -8.686 17.794 1.00 41.22 184 GLU A C 1
ATOM 1453 O O . GLU A 1 184 ? 3.778 -8.584 18.433 1.00 41.22 184 GLU A O 1
ATOM 1458 N N . GLU A 1 185 ? 4.830 -8.827 16.464 1.00 41.78 185 GLU A N 1
ATOM 1459 C CA . GLU A 1 185 ? 3.645 -8.902 15.594 1.00 41.78 185 GLU A CA 1
ATOM 1460 C C . GLU A 1 185 ? 3.130 -10.341 15.387 1.00 41.78 185 GLU A C 1
ATOM 1462 O O . GLU A 1 185 ? 1.977 -10.510 15.000 1.00 41.78 185 GLU A O 1
ATOM 1467 N N . ALA A 1 186 ? 3.877 -11.392 15.750 1.00 38.22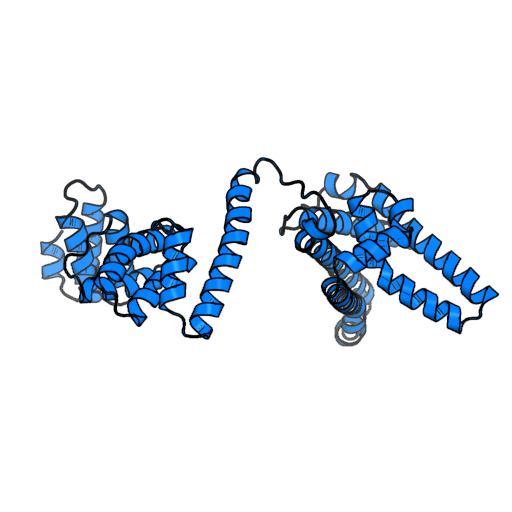 186 ALA A N 1
ATOM 1468 C CA . ALA A 1 186 ? 3.359 -12.773 15.783 1.00 38.22 186 ALA A CA 1
ATOM 1469 C C . ALA A 1 186 ? 2.169 -12.940 16.759 1.00 38.22 186 ALA A C 1
ATOM 1471 O O . ALA A 1 186 ? 1.328 -13.831 16.615 1.00 38.22 186 ALA A O 1
ATOM 1472 N N . SER A 1 187 ? 2.042 -12.029 17.732 1.00 39.59 187 SER A N 1
ATOM 1473 C CA . SER A 1 187 ? 0.854 -11.901 18.585 1.00 39.59 187 SER A CA 1
ATOM 1474 C C . SER A 1 187 ? -0.358 -11.280 17.864 1.00 39.59 187 SER A C 1
ATOM 1476 O O . SER A 1 187 ? -1.501 -11.564 18.225 1.00 39.59 187 SER A O 1
ATOM 1478 N N . LEU A 1 188 ? -0.121 -10.491 16.811 1.00 43.66 188 LEU A N 1
ATOM 1479 C CA . LEU A 1 188 ? -1.125 -9.950 15.891 1.00 43.66 188 LEU A CA 1
ATOM 1480 C C . LEU A 1 188 ? -1.437 -10.921 14.743 1.00 43.66 188 LEU A C 1
ATOM 1482 O O . LEU A 1 188 ? -2.527 -10.840 14.184 1.00 43.66 188 LEU A O 1
ATOM 1486 N N . ASP A 1 189 ? -0.550 -11.864 14.431 1.00 41.06 189 ASP A N 1
ATOM 1487 C CA . ASP A 1 189 ? -0.663 -12.739 13.260 1.00 41.06 189 ASP A CA 1
ATOM 1488 C C . ASP A 1 189 ? -1.686 -13.881 13.402 1.00 41.06 189 ASP A C 1
ATOM 1490 O O . ASP A 1 189 ? -2.342 -14.260 12.429 1.00 41.06 189 ASP A O 1
ATOM 1494 N N . LYS A 1 190 ? -1.994 -14.311 14.638 1.00 41.09 190 LYS A N 1
ATOM 1495 C CA . LYS A 1 190 ? -3.241 -15.065 14.900 1.00 41.09 190 LYS A CA 1
ATOM 1496 C C . LYS A 1 190 ? -4.465 -14.307 14.387 1.00 41.09 190 LYS A C 1
ATOM 1498 O O . LYS A 1 190 ? -5.327 -14.882 13.742 1.00 41.09 190 LYS A O 1
ATOM 1503 N N . THR A 1 191 ? -4.466 -12.991 14.566 1.00 43.88 191 THR A N 1
ATOM 1504 C CA . THR A 1 191 ? -5.548 -12.103 14.133 1.00 43.88 191 THR A CA 1
ATOM 1505 C C . THR A 1 191 ? -5.582 -11.883 12.615 1.00 43.88 191 THR A C 1
ATOM 1507 O O . THR A 1 191 ? -6.608 -11.428 12.124 1.00 43.88 191 THR A O 1
ATOM 1510 N N . THR A 1 192 ? -4.501 -12.125 11.861 1.00 41.97 192 THR A N 1
ATOM 1511 C CA . THR A 1 192 ? -4.448 -11.898 10.398 1.00 41.97 192 THR A CA 1
ATOM 1512 C C . THR A 1 192 ? -4.856 -13.148 9.618 1.00 41.97 192 THR A C 1
ATOM 1514 O O . THR A 1 192 ? -5.630 -13.043 8.667 1.00 41.97 192 THR A O 1
ATOM 1517 N N . SER A 1 193 ? -4.432 -14.334 10.067 1.00 44.34 193 SER A N 1
ATOM 1518 C CA . SER A 1 193 ? -4.943 -15.617 9.561 1.00 44.34 193 SER A CA 1
ATOM 1519 C C . SER A 1 193 ? -6.435 -15.788 9.893 1.00 44.34 193 SER A C 1
ATOM 1521 O O . SER A 1 193 ? -7.229 -16.102 9.006 1.00 44.34 193 SER A O 1
ATOM 1523 N N . GLU A 1 194 ? -6.850 -15.430 11.117 1.00 46.22 194 GLU A N 1
ATOM 1524 C CA . GLU A 1 194 ? -8.270 -15.337 11.491 1.00 46.22 194 GLU A CA 1
ATOM 1525 C C . GLU A 1 194 ? -9.011 -14.297 10.633 1.00 46.22 194 GLU A C 1
ATOM 1527 O O . GLU A 1 194 ? -10.078 -14.611 10.120 1.00 46.22 194 GLU A O 1
ATOM 1532 N N . ARG A 1 195 ? -8.426 -13.117 10.359 1.00 44.09 195 ARG A N 1
ATOM 1533 C CA . ARG A 1 195 ? -9.034 -12.092 9.481 1.00 44.09 195 ARG A CA 1
ATOM 1534 C C . ARG A 1 195 ? -9.177 -12.521 8.018 1.00 44.09 195 ARG A C 1
ATOM 1536 O O . ARG A 1 195 ? -10.116 -12.077 7.363 1.00 44.09 195 ARG A O 1
ATOM 1543 N N . ASN A 1 196 ? -8.275 -13.338 7.476 1.00 50.12 196 ASN A N 1
ATOM 1544 C CA . ASN A 1 196 ? -8.384 -13.834 6.098 1.00 50.12 196 ASN A CA 1
ATOM 1545 C C . ASN A 1 196 ? -9.480 -14.902 5.966 1.00 50.12 196 ASN A C 1
ATOM 1547 O O . ASN A 1 196 ? -10.299 -14.808 5.051 1.00 50.12 196 ASN A O 1
ATOM 1551 N N . VAL A 1 197 ? -9.565 -15.841 6.916 1.00 57.28 197 VAL A N 1
ATOM 1552 C CA . VAL A 1 197 ? -10.675 -16.811 6.999 1.00 57.28 197 VAL A CA 1
ATOM 1553 C C . VAL A 1 197 ? -12.007 -16.093 7.250 1.00 57.28 197 VAL A C 1
ATOM 1555 O O . VAL A 1 197 ? -13.020 -16.401 6.626 1.00 57.28 197 VAL A O 1
ATOM 1558 N N . GLU A 1 198 ? -12.003 -15.073 8.105 1.00 57.31 198 GLU A N 1
ATOM 1559 C CA . GLU A 1 198 ? -13.168 -14.253 8.431 1.00 57.31 198 GLU A CA 1
ATOM 1560 C C . GLU A 1 198 ? -13.643 -13.404 7.248 1.00 57.31 198 GLU A C 1
ATOM 1562 O O . GLU A 1 198 ? -14.840 -13.354 6.972 1.00 57.31 198 GLU A O 1
ATOM 1567 N N . ASN A 1 199 ? -12.732 -12.809 6.473 1.00 64.12 199 ASN A N 1
ATOM 1568 C CA . ASN A 1 199 ? -13.081 -12.116 5.231 1.00 64.12 199 ASN A CA 1
ATOM 1569 C C . ASN A 1 199 ? -13.650 -13.082 4.179 1.00 64.12 199 ASN A C 1
ATOM 1571 O O . ASN A 1 199 ? -14.581 -12.722 3.455 1.00 64.12 199 ASN A O 1
ATOM 1575 N N . GLU A 1 200 ? -13.147 -14.317 4.102 1.00 76.69 200 GLU A N 1
ATOM 1576 C CA . GLU A 1 200 ? -13.703 -15.343 3.216 1.00 76.69 200 GLU A CA 1
ATOM 1577 C C . GLU A 1 200 ? -15.111 -15.778 3.660 1.00 76.69 200 GLU A C 1
ATOM 1579 O O . GLU A 1 200 ? -16.024 -15.876 2.833 1.00 76.69 200 GLU A O 1
ATOM 1584 N N . LEU A 1 201 ? -15.323 -15.967 4.967 1.00 84.06 201 LEU A N 1
ATOM 1585 C CA . LEU A 1 201 ? -16.627 -16.280 5.553 1.00 84.06 201 LEU A CA 1
ATOM 1586 C C . LEU A 1 201 ? -17.637 -15.151 5.308 1.00 84.06 201 LEU A C 1
ATOM 1588 O O . LEU A 1 201 ? -18.749 -15.408 4.842 1.00 84.06 201 LEU A O 1
ATOM 1592 N N . LEU A 1 202 ? -17.249 -13.897 5.547 1.00 83.06 202 LEU A N 1
ATOM 1593 C CA . LEU A 1 202 ? -18.090 -12.725 5.292 1.00 83.06 202 LEU A CA 1
ATOM 1594 C C . LEU A 1 202 ? -18.479 -12.620 3.811 1.00 83.06 202 LEU A C 1
ATOM 1596 O O . LEU A 1 202 ? -19.643 -12.347 3.512 1.00 83.06 202 LEU A O 1
ATOM 1600 N N . ASN A 1 203 ? -17.554 -12.915 2.892 1.00 83.19 203 ASN A N 1
ATOM 1601 C CA . ASN A 1 203 ? -17.835 -12.955 1.455 1.00 83.19 203 ASN A CA 1
ATOM 1602 C C . ASN A 1 203 ? -18.821 -14.076 1.082 1.00 83.19 203 ASN A C 1
ATOM 1604 O O . ASN A 1 203 ? -19.752 -13.838 0.310 1.00 83.19 203 ASN A O 1
ATOM 1608 N N . LYS A 1 204 ? -18.666 -15.283 1.645 1.00 86.75 204 LYS A N 1
ATOM 1609 C CA . LYS A 1 204 ? -19.613 -16.398 1.440 1.00 86.75 204 LYS A CA 1
ATOM 1610 C C . LYS A 1 204 ? -21.011 -16.038 1.945 1.00 86.75 204 LYS A C 1
ATOM 1612 O O . LYS A 1 204 ? -21.994 -16.255 1.236 1.00 86.75 204 LYS A O 1
ATOM 1617 N N . ILE A 1 205 ? -21.098 -15.419 3.123 1.00 89.12 205 ILE A N 1
ATOM 1618 C C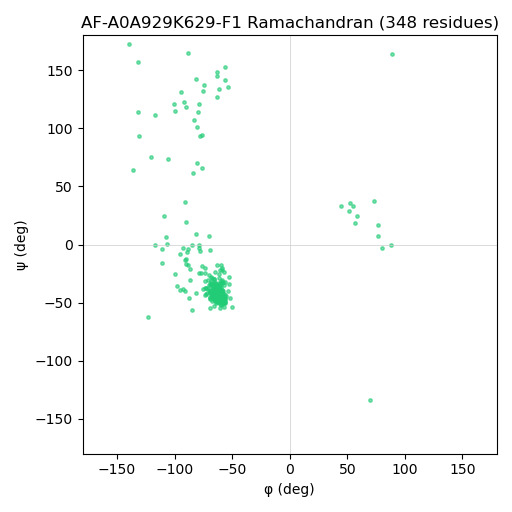A . ILE A 1 205 ? -22.358 -14.916 3.688 1.00 89.12 205 ILE A CA 1
ATOM 1619 C C . ILE A 1 205 ? -22.974 -13.863 2.760 1.00 89.12 205 ILE A C 1
ATOM 1621 O O . ILE A 1 205 ? -24.165 -13.937 2.469 1.00 89.12 205 ILE A O 1
ATOM 1625 N N . ASP A 1 206 ? -22.185 -12.915 2.248 1.00 85.69 206 ASP A N 1
ATOM 1626 C CA . ASP A 1 206 ? -22.667 -11.882 1.324 1.00 85.69 206 ASP A CA 1
ATOM 1627 C C . ASP A 1 206 ? -23.257 -12.454 0.034 1.00 85.69 206 ASP A C 1
ATOM 1629 O O . ASP A 1 206 ? -24.280 -11.963 -0.451 1.00 85.69 206 ASP A O 1
ATOM 1633 N N . ILE A 1 207 ? -22.636 -13.496 -0.518 1.00 84.94 207 ILE A N 1
ATOM 1634 C CA . ILE A 1 207 ? -23.148 -14.195 -1.701 1.00 84.94 207 ILE A CA 1
ATOM 1635 C C . ILE A 1 207 ? -24.491 -14.856 -1.375 1.00 84.94 207 ILE A C 1
ATOM 1637 O O . ILE A 1 207 ? -25.470 -14.605 -2.076 1.00 84.94 207 ILE A O 1
ATOM 1641 N N . LEU A 1 208 ? -24.578 -15.612 -0.277 1.00 90.12 208 LEU A N 1
ATOM 1642 C CA . LEU A 1 208 ? -25.820 -16.279 0.136 1.00 90.12 208 LEU A CA 1
ATOM 1643 C C . LEU A 1 208 ? -26.958 -15.280 0.381 1.00 90.12 208 LEU A C 1
ATOM 1645 O O . LEU A 1 208 ? -28.093 -15.515 -0.033 1.00 90.12 208 LEU A O 1
ATOM 1649 N N . VAL A 1 209 ? -26.660 -14.133 0.995 1.00 89.69 209 VAL A N 1
ATOM 1650 C CA . VAL A 1 209 ? -27.649 -13.069 1.216 1.00 89.69 209 VAL A CA 1
ATOM 1651 C C . VAL A 1 209 ? -28.121 -12.460 -0.102 1.00 89.69 209 VAL A C 1
ATOM 1653 O O . VAL A 1 209 ? -29.326 -12.272 -0.276 1.00 89.69 209 VAL A O 1
ATOM 1656 N N . LYS A 1 210 ? -27.214 -12.197 -1.051 1.00 85.50 210 LYS A N 1
ATOM 1657 C CA . LYS A 1 210 ? -27.568 -11.692 -2.392 1.00 85.50 210 LYS A CA 1
ATOM 1658 C C . LYS A 1 210 ? -28.404 -12.688 -3.192 1.00 85.50 210 LYS A C 1
ATOM 1660 O O . LYS A 1 210 ? -29.284 -12.274 -3.939 1.00 85.50 210 LYS A O 1
ATOM 1665 N N . GLU A 1 211 ? -28.159 -13.981 -3.009 1.00 89.44 211 GLU A N 1
ATOM 1666 C CA . GLU A 1 211 ? -28.942 -15.063 -3.613 1.00 89.44 211 GLU A CA 1
ATOM 1667 C C . GLU A 1 211 ? -30.277 -15.324 -2.889 1.00 89.44 211 GLU A C 1
ATOM 1669 O O . GLU A 1 211 ? -31.058 -16.168 -3.324 1.00 89.44 211 GLU A O 1
ATOM 1674 N N . GLY A 1 212 ? -30.567 -14.614 -1.792 1.00 88.19 212 GLY A N 1
ATOM 1675 C CA . GLY A 1 212 ? -31.789 -14.783 -0.999 1.00 88.19 212 GLY A CA 1
ATOM 1676 C C . GLY A 1 212 ? -31.788 -16.015 -0.084 1.00 88.19 212 GLY A C 1
ATOM 1677 O O . GLY A 1 212 ? -32.797 -16.308 0.561 1.00 88.19 212 GLY A O 1
ATOM 1678 N N . LYS A 1 213 ? -30.660 -16.720 0.025 1.00 93.81 213 LYS A N 1
ATOM 1679 C CA . LYS A 1 213 ? -30.471 -17.942 0.822 1.00 93.81 213 LYS A CA 1
ATOM 1680 C C . LYS A 1 213 ? -30.151 -17.618 2.283 1.00 93.81 213 LYS A C 1
ATOM 1682 O O . LYS A 1 213 ? -29.088 -17.934 2.813 1.00 93.81 213 LYS A O 1
ATOM 1687 N N . LEU A 1 214 ? -31.090 -16.953 2.953 1.00 93.50 214 LEU A N 1
ATOM 1688 C CA . LEU A 1 214 ? -30.894 -16.454 4.319 1.00 93.50 214 LEU A CA 1
ATOM 1689 C C . LEU A 1 214 ? -30.744 -17.574 5.362 1.00 93.50 214 LEU A C 1
ATOM 1691 O O . LEU A 1 214 ? -29.981 -17.416 6.310 1.00 93.50 214 LEU A O 1
ATOM 1695 N N . ASP A 1 215 ? -31.455 -18.694 5.199 1.00 93.00 215 ASP A N 1
ATOM 1696 C CA . ASP A 1 215 ? -31.341 -19.842 6.113 1.00 93.00 215 ASP A CA 1
ATOM 1697 C C . ASP A 1 215 ? -29.955 -20.490 6.031 1.00 93.00 215 ASP A C 1
ATOM 1699 O O . ASP A 1 215 ? -29.354 -20.788 7.060 1.00 93.00 215 ASP A O 1
ATOM 1703 N N . GLU A 1 216 ? -29.414 -20.632 4.818 1.00 91.56 216 GLU A N 1
ATOM 1704 C CA . GLU A 1 216 ? -28.063 -21.156 4.591 1.00 91.56 216 GLU A CA 1
ATOM 1705 C C . GLU A 1 216 ? -27.002 -20.230 5.193 1.00 91.56 216 GLU A C 1
ATOM 1707 O O . GLU A 1 216 ? -26.082 -20.705 5.854 1.00 91.56 216 GLU A O 1
ATOM 1712 N N . ALA A 1 217 ? -27.162 -18.909 5.051 1.00 92.56 217 ALA A N 1
ATOM 1713 C CA . ALA A 1 217 ? -26.262 -17.936 5.668 1.00 92.56 217 ALA A CA 1
ATOM 1714 C C . ALA A 1 217 ? -26.266 -18.032 7.205 1.00 92.56 217 ALA A C 1
ATOM 1716 O O . ALA A 1 217 ? -25.213 -17.963 7.836 1.00 92.56 217 ALA A O 1
ATOM 1717 N N . ILE A 1 218 ? -27.441 -18.216 7.818 1.00 93.38 218 ILE A N 1
ATOM 1718 C CA . ILE A 1 218 ? -27.578 -18.385 9.273 1.00 93.38 218 ILE A CA 1
ATOM 1719 C C . ILE A 1 218 ? -26.923 -19.688 9.740 1.00 93.38 218 ILE A C 1
ATOM 1721 O O . ILE A 1 218 ? -26.228 -19.673 10.758 1.00 93.38 218 ILE A O 1
ATOM 1725 N N . SER A 1 219 ? -27.144 -20.798 9.030 1.00 93.12 219 SER A N 1
ATOM 1726 C CA . SER A 1 219 ? -26.524 -22.087 9.359 1.00 93.12 219 SER A CA 1
ATOM 1727 C C . SER A 1 219 ? -25.006 -22.024 9.226 1.00 93.12 219 SER A C 1
ATOM 1729 O O . SER A 1 219 ? -24.315 -22.378 10.173 1.00 93.12 219 SER A O 1
ATOM 1731 N N . LEU A 1 220 ? -24.495 -21.451 8.132 1.00 91.69 220 LEU A N 1
ATOM 1732 C CA . LEU A 1 220 ? -23.059 -21.285 7.907 1.00 91.69 220 LEU A CA 1
ATOM 1733 C C . LEU A 1 220 ? -22.388 -20.514 9.052 1.00 91.69 220 LEU A C 1
ATOM 1735 O O . LEU A 1 220 ? -21.366 -20.946 9.573 1.00 91.69 220 LEU A O 1
ATOM 1739 N N . ILE A 1 221 ? -22.987 -19.404 9.500 1.00 91.88 221 ILE A N 1
ATOM 1740 C CA . ILE A 1 221 ? -22.450 -18.634 10.631 1.00 91.88 221 ILE A CA 1
ATOM 1741 C C . ILE A 1 221 ? -22.421 -19.480 11.908 1.00 91.88 221 ILE A C 1
ATOM 1743 O O . ILE A 1 221 ? -21.445 -19.424 12.655 1.00 91.88 221 ILE A O 1
ATOM 1747 N N . LYS A 1 222 ? -23.478 -20.250 12.189 1.00 90.44 222 LYS A N 1
ATOM 1748 C CA . LYS A 1 222 ? -23.540 -21.099 13.389 1.00 90.44 222 LYS A CA 1
ATOM 1749 C C . LYS A 1 222 ? -22.489 -22.203 13.365 1.00 90.44 222 LYS A C 1
ATOM 1751 O O . LYS A 1 222 ? -21.864 -22.433 14.399 1.00 90.44 222 LYS A O 1
ATOM 1756 N N . ASP A 1 223 ? -22.316 -22.846 12.217 1.00 89.44 223 ASP A N 1
ATOM 1757 C CA . ASP A 1 223 ? -21.406 -23.976 12.047 1.00 89.44 223 ASP A CA 1
ATOM 1758 C C . ASP A 1 223 ? -19.946 -23.527 12.200 1.00 89.44 223 ASP A C 1
ATOM 1760 O O . ASP A 1 223 ? -19.194 -24.135 12.958 1.00 89.44 223 ASP A O 1
ATOM 1764 N N . GLU A 1 224 ? -19.578 -22.402 11.581 1.00 86.00 224 GLU A N 1
ATOM 1765 C CA . GLU A 1 224 ? -18.210 -21.863 11.616 1.00 86.00 224 GLU A CA 1
ATOM 1766 C C . GLU A 1 224 ? -17.838 -21.241 12.972 1.00 86.00 224 GLU A C 1
ATOM 1768 O O . GLU A 1 224 ? -16.688 -21.288 13.397 1.00 86.00 224 GLU A O 1
ATOM 1773 N N . THR A 1 225 ? -18.807 -20.664 13.691 1.00 85.88 225 THR A N 1
ATOM 1774 C CA . THR A 1 225 ? -18.540 -19.979 14.974 1.00 85.88 225 THR A CA 1
ATOM 1775 C C . THR A 1 225 ? -18.755 -20.869 16.197 1.00 85.88 225 THR A C 1
ATOM 1777 O O . THR A 1 225 ? -18.510 -20.445 17.328 1.00 85.88 225 THR A O 1
ATOM 1780 N N . GLY A 1 226 ? -19.310 -22.073 16.019 1.00 81.19 226 GLY A N 1
ATOM 1781 C CA . GLY A 1 226 ? -19.764 -22.915 17.132 1.00 81.19 226 GLY A CA 1
ATOM 1782 C C . GLY A 1 226 ? -20.798 -22.224 18.039 1.00 81.19 226 GLY A C 1
ATOM 1783 O O . GLY A 1 226 ? -20.991 -22.623 19.189 1.00 81.19 226 GLY A O 1
ATOM 1784 N N . GLY A 1 227 ? -21.445 -21.161 17.547 1.00 72.19 227 GLY A N 1
ATOM 1785 C CA . GLY A 1 227 ? -22.425 -20.355 18.272 1.00 72.19 227 GLY A CA 1
ATOM 1786 C C . GLY A 1 227 ? -21.871 -19.192 19.105 1.00 72.19 227 GLY A C 1
ATOM 1787 O O . GLY A 1 227 ? -22.681 -18.476 19.701 1.00 72.19 227 GLY A O 1
ATOM 1788 N N . VAL A 1 228 ? -20.551 -18.962 19.153 1.00 79.06 228 VAL A N 1
ATOM 1789 C CA . VAL A 1 228 ? -19.949 -17.800 19.837 1.00 79.06 228 VAL A CA 1
ATOM 1790 C C . VAL A 1 228 ? -19.228 -16.922 18.821 1.00 79.06 228 VAL A C 1
ATOM 1792 O O . VAL A 1 228 ? -18.193 -17.293 18.285 1.00 79.06 228 VAL A O 1
ATOM 1795 N N . ILE A 1 229 ? -19.767 -15.727 18.585 1.00 87.56 229 ILE A N 1
ATOM 1796 C CA . ILE A 1 229 ? -19.214 -14.771 17.623 1.00 87.56 229 ILE A CA 1
ATOM 1797 C C . ILE A 1 229 ? -18.423 -13.710 18.389 1.00 87.56 229 ILE A C 1
ATOM 1799 O O . ILE A 1 229 ? -18.991 -13.037 19.248 1.00 87.56 229 ILE A O 1
ATOM 1803 N N . SER A 1 230 ? -17.129 -13.574 18.098 1.00 84.12 230 SER A N 1
ATOM 1804 C CA . SER A 1 230 ? -16.235 -12.575 18.708 1.00 84.12 230 SER A CA 1
ATOM 1805 C C . SER A 1 230 ? -15.995 -11.349 17.830 1.00 84.12 230 SER A C 1
ATOM 1807 O O . SER A 1 230 ? -15.706 -10.277 18.363 1.00 84.12 230 SER A O 1
ATOM 1809 N N . ASP A 1 231 ? -16.126 -11.489 16.513 1.00 85.38 231 ASP A N 1
ATOM 1810 C CA . ASP A 1 231 ? -15.981 -10.379 15.579 1.00 85.38 231 ASP A CA 1
ATOM 1811 C C . ASP A 1 231 ? -17.240 -9.531 15.476 1.00 85.38 231 ASP A C 1
ATOM 1813 O O . ASP A 1 231 ? -18.379 -10.005 15.510 1.00 85.38 231 ASP A O 1
ATOM 1817 N N . LEU A 1 232 ? -17.010 -8.232 15.340 1.00 87.00 232 LEU A N 1
ATOM 1818 C CA . LEU A 1 232 ? -18.060 -7.238 15.372 1.00 87.00 232 LEU A CA 1
ATOM 1819 C C . LEU A 1 232 ? -18.881 -7.220 14.079 1.00 87.00 232 LEU A C 1
ATOM 1821 O O . LEU A 1 232 ? -20.101 -7.061 14.144 1.00 87.00 232 LEU A O 1
ATOM 1825 N N . ASN A 1 233 ? -18.240 -7.404 12.922 1.00 88.06 233 ASN A N 1
ATOM 1826 C CA . ASN A 1 233 ? -18.914 -7.363 11.623 1.00 88.06 233 ASN A CA 1
ATOM 1827 C C . ASN A 1 233 ? -19.771 -8.615 11.414 1.00 88.06 233 ASN A C 1
ATOM 1829 O O . ASN A 1 233 ? -20.917 -8.527 10.964 1.00 88.06 233 ASN A O 1
ATOM 1833 N N . LEU A 1 234 ? -19.241 -9.781 11.777 1.00 90.19 234 LEU A N 1
ATOM 1834 C CA . LEU A 1 234 ? -19.962 -11.045 11.738 1.00 90.19 234 LEU A CA 1
ATOM 1835 C C . LEU A 1 234 ? -21.128 -11.037 12.735 1.00 90.19 234 LEU A C 1
ATOM 1837 O O . LEU A 1 234 ? -22.237 -11.450 12.384 1.00 90.19 234 LEU A O 1
ATOM 1841 N N . ALA A 1 235 ? -20.922 -10.490 13.940 1.00 91.94 235 ALA A N 1
ATOM 1842 C CA . ALA A 1 235 ? -21.985 -10.350 14.932 1.00 91.94 235 ALA A CA 1
ATOM 1843 C C . ALA A 1 235 ? -23.112 -9.430 14.441 1.00 91.94 235 ALA A C 1
ATOM 1845 O O . ALA A 1 235 ? -24.285 -9.763 14.633 1.00 91.94 235 ALA A O 1
ATOM 1846 N N . GLU A 1 236 ? -22.780 -8.320 13.776 1.00 92.06 236 GLU A N 1
ATOM 1847 C CA . GLU A 1 236 ? -23.756 -7.413 13.165 1.00 92.06 236 GLU A CA 1
ATOM 1848 C C . GLU A 1 236 ? -24.569 -8.109 12.068 1.00 92.06 236 GLU A C 1
ATOM 1850 O O . GLU A 1 236 ? -25.804 -8.062 12.072 1.00 92.06 236 GLU A O 1
ATOM 1855 N N . ARG A 1 237 ? -23.894 -8.798 11.141 1.00 90.75 237 ARG A N 1
ATOM 1856 C CA . ARG A 1 237 ? -24.549 -9.527 10.044 1.00 90.75 237 ARG A CA 1
ATOM 1857 C C . ARG A 1 237 ? -25.482 -10.602 10.568 1.00 90.75 237 ARG A C 1
ATOM 1859 O O . ARG A 1 237 ? -26.629 -10.674 10.131 1.00 90.75 237 ARG A O 1
ATOM 1866 N N . TYR A 1 238 ? -25.026 -11.392 11.534 1.00 94.38 238 TYR A N 1
ATOM 1867 C CA . TYR A 1 238 ? -25.842 -12.433 12.139 1.00 94.38 238 TYR A CA 1
ATOM 1868 C C . TYR A 1 238 ? -27.072 -11.854 12.849 1.00 94.38 238 TYR A C 1
ATOM 1870 O O . TYR A 1 238 ? -28.187 -12.328 12.631 1.00 94.38 238 TYR A O 1
ATOM 1878 N N . PHE A 1 239 ? -26.909 -10.769 13.616 1.00 94.12 239 PHE A N 1
ATOM 1879 C CA . PHE A 1 239 ? -28.030 -10.071 14.252 1.00 94.12 239 PHE A CA 1
ATOM 1880 C C . PHE A 1 239 ? -29.072 -9.604 13.221 1.00 94.12 239 PHE A C 1
ATOM 1882 O O . PHE A 1 239 ? -30.271 -9.847 13.388 1.00 94.12 239 PHE A O 1
ATOM 1889 N N . ASN A 1 240 ? -28.617 -9.000 12.121 1.00 93.81 240 ASN A N 1
ATOM 1890 C CA . ASN A 1 240 ? -29.484 -8.527 11.042 1.00 93.81 240 ASN A CA 1
ATOM 1891 C C . ASN A 1 240 ? -30.190 -9.675 10.305 1.00 93.81 240 ASN A C 1
ATOM 1893 O O . ASN A 1 240 ? -31.375 -9.559 9.995 1.00 93.81 240 ASN A O 1
ATOM 1897 N N . LEU A 1 241 ? -29.515 -10.803 10.074 1.00 94.44 241 LEU A N 1
ATOM 1898 C CA . LEU A 1 241 ? -30.124 -11.988 9.463 1.00 94.44 241 LEU A CA 1
ATOM 1899 C C . LEU A 1 241 ? -31.245 -12.563 10.330 1.00 94.44 241 LEU A C 1
ATOM 1901 O O . LEU A 1 241 ? -32.345 -12.808 9.830 1.00 94.44 241 LEU A O 1
ATOM 1905 N N . LEU A 1 242 ? -31.004 -12.709 11.636 1.00 94.56 242 LEU A N 1
ATOM 1906 C CA . LEU A 1 242 ? -32.020 -13.168 12.586 1.00 94.56 242 LEU A CA 1
ATOM 1907 C C . LEU A 1 242 ? -33.212 -12.205 12.644 1.00 94.56 242 LEU A C 1
ATOM 1909 O O . LEU A 1 242 ? -34.362 -12.644 12.705 1.00 94.56 242 LEU A O 1
ATOM 1913 N N . LYS A 1 243 ? -32.951 -10.895 12.565 1.00 93.50 243 LYS A N 1
ATOM 1914 C CA . LYS A 1 243 ? -33.982 -9.854 12.488 1.00 93.50 243 LYS A CA 1
ATOM 1915 C C . LYS A 1 243 ? -34.826 -9.974 11.218 1.00 93.50 243 LYS A C 1
ATOM 1917 O O . LYS A 1 243 ? -36.051 -9.986 11.323 1.00 93.50 243 LYS A O 1
ATOM 1922 N N . ILE A 1 244 ? -34.201 -10.111 10.045 1.00 93.38 244 ILE A N 1
ATOM 1923 C CA . ILE A 1 244 ? -34.896 -10.266 8.753 1.00 93.38 244 ILE A CA 1
ATOM 1924 C C . ILE A 1 244 ? -35.758 -11.533 8.753 1.00 93.38 244 ILE A C 1
ATOM 1926 O O . ILE A 1 244 ? -36.912 -11.499 8.328 1.00 93.38 244 ILE A O 1
ATOM 1930 N N . LYS A 1 245 ? -35.229 -12.638 9.290 1.00 94.12 245 LYS A N 1
ATOM 1931 C CA . LYS A 1 245 ? -35.941 -13.919 9.414 1.00 94.12 245 LYS A CA 1
ATOM 1932 C C . LYS A 1 245 ? -36.929 -13.974 10.581 1.00 94.12 245 LYS A C 1
ATOM 1934 O O . LYS A 1 245 ? -37.600 -14.986 10.752 1.00 94.12 245 LYS A O 1
ATOM 1939 N N . GLN A 1 246 ? -37.039 -12.897 11.360 1.00 91.88 246 GLN A N 1
ATOM 1940 C CA . GLN A 1 246 ? -37.930 -12.769 12.518 1.00 91.88 246 GLN A CA 1
ATOM 1941 C C . GLN A 1 246 ? -37.697 -13.830 13.612 1.00 91.88 246 GLN A C 1
ATOM 1943 O O . GLN A 1 246 ? -38.573 -14.078 14.443 1.00 91.88 246 GLN A O 1
ATOM 1948 N N . LEU A 1 247 ? -36.486 -14.391 13.673 1.00 93.56 247 LEU A N 1
ATOM 1949 C CA . LEU A 1 247 ? -36.024 -15.339 14.693 1.00 93.56 247 LEU A CA 1
ATOM 1950 C C . LEU A 1 247 ? -35.710 -14.592 15.996 1.00 93.56 247 LEU A C 1
ATOM 1952 O O . LEU A 1 247 ? -34.564 -14.419 16.405 1.00 93.56 247 LEU A O 1
ATOM 1956 N N . THR A 1 248 ? -36.759 -14.042 16.607 1.00 91.75 248 THR A N 1
ATOM 1957 C CA . THR A 1 248 ? -36.665 -13.112 17.741 1.00 91.75 248 THR A CA 1
ATOM 1958 C C . THR A 1 248 ? -35.998 -13.720 18.985 1.00 91.75 248 THR A C 1
ATOM 1960 O O . THR A 1 248 ? -35.191 -13.014 19.596 1.00 91.75 248 THR A O 1
ATOM 1963 N N . PRO A 1 249 ? -36.265 -14.981 19.384 1.00 92.69 249 PRO A N 1
ATOM 1964 C CA . PRO A 1 249 ? -35.577 -15.600 20.519 1.00 92.69 249 PRO A CA 1
ATOM 1965 C C . PRO A 1 249 ? -34.055 -15.679 20.323 1.00 92.69 249 PRO A C 1
ATOM 1967 O O . PRO A 1 249 ? -33.293 -15.295 21.213 1.00 92.69 249 PRO A O 1
ATOM 1970 N N . GLU A 1 250 ? -33.607 -16.114 19.147 1.00 91.56 250 GLU A N 1
ATOM 1971 C CA . GLU A 1 250 ? -32.194 -16.205 18.781 1.00 91.56 250 GLU A CA 1
ATOM 1972 C C . GLU A 1 250 ? -31.563 -14.819 18.655 1.00 91.56 250 GLU A C 1
ATOM 1974 O O . GLU A 1 250 ? -30.460 -14.599 19.156 1.00 91.56 250 GLU A O 1
ATOM 1979 N N . MET A 1 251 ? -32.280 -13.874 18.039 1.00 93.88 251 MET A N 1
ATOM 1980 C CA . MET A 1 251 ? -31.846 -12.486 17.874 1.00 93.88 251 MET A CA 1
ATOM 1981 C C . MET A 1 251 ? -31.572 -11.836 19.232 1.00 93.88 251 MET A C 1
ATOM 1983 O O . MET A 1 251 ? -30.562 -11.162 19.396 1.00 93.88 251 MET A O 1
ATOM 1987 N N . LEU A 1 252 ? -32.445 -12.056 20.220 1.00 92.94 252 LEU A N 1
ATOM 1988 C CA . LEU A 1 252 ? -32.271 -11.526 21.573 1.00 92.94 252 LEU A CA 1
ATOM 1989 C C . LEU A 1 252 ? -31.102 -12.186 22.305 1.00 92.94 252 LEU A C 1
ATOM 1991 O O . LEU A 1 252 ? -30.326 -11.482 22.945 1.00 92.94 252 LEU A O 1
ATOM 1995 N N . LYS A 1 253 ? -30.953 -13.511 22.186 1.00 91.38 253 LYS A N 1
ATOM 1996 C CA . LYS A 1 253 ? -29.835 -14.245 22.797 1.00 91.38 253 LYS A CA 1
ATOM 1997 C C . LYS A 1 253 ? -28.489 -13.774 22.242 1.00 91.38 253 LYS A C 1
ATOM 1999 O O . LYS A 1 253 ? -27.570 -13.510 23.009 1.00 91.38 253 LYS A O 1
ATOM 2004 N N . HIS A 1 254 ? -28.385 -13.629 20.922 1.00 92.25 254 HIS A N 1
ATOM 2005 C CA . HIS A 1 254 ? -27.193 -13.077 20.274 1.00 92.25 254 HIS A CA 1
ATOM 2006 C C . HIS A 1 254 ? -27.011 -11.586 20.578 1.00 92.25 254 HIS A C 1
ATOM 2008 O O . HIS A 1 254 ? -25.894 -11.125 20.785 1.00 92.25 254 HIS A O 1
ATOM 2014 N N . GLY A 1 255 ? -28.109 -10.835 20.672 1.00 92.44 255 GLY A N 1
ATOM 2015 C CA . GLY A 1 255 ? -28.111 -9.414 21.008 1.00 92.44 255 GLY A CA 1
ATOM 2016 C C . GLY A 1 255 ? -27.433 -9.106 22.342 1.00 92.44 255 GLY A C 1
ATOM 2017 O O . GLY A 1 255 ? -26.760 -8.086 22.447 1.00 92.44 255 GLY A O 1
ATOM 2018 N N . GLU A 1 256 ? -27.544 -9.989 23.340 1.00 91.25 256 GLU A N 1
ATOM 2019 C CA . GLU A 1 256 ? -26.821 -9.848 24.613 1.00 91.25 256 GLU A CA 1
ATOM 2020 C C . GLU A 1 256 ? -25.296 -9.847 24.386 1.00 91.25 256 GLU A C 1
ATOM 2022 O O . GLU A 1 256 ? -24.619 -8.941 24.867 1.00 91.25 256 GLU A O 1
ATOM 2027 N N . VAL A 1 257 ? -24.769 -10.769 23.571 1.00 90.69 257 VAL A N 1
ATOM 2028 C CA . VAL A 1 257 ? -23.336 -10.849 23.212 1.00 90.69 257 VAL A CA 1
ATOM 2029 C C . VAL A 1 257 ? -22.916 -9.679 22.321 1.00 90.69 257 VAL A C 1
ATOM 2031 O O . VAL A 1 257 ? -21.894 -9.034 22.560 1.00 90.69 257 VAL A O 1
ATOM 2034 N N . TYR A 1 258 ? -23.725 -9.357 21.313 1.00 93.25 258 TYR A N 1
ATOM 2035 C CA . TYR A 1 258 ? -23.427 -8.291 20.362 1.00 93.25 258 TYR A CA 1
ATOM 2036 C C . TYR A 1 258 ? -23.354 -6.914 21.041 1.00 93.25 258 TYR A C 1
ATOM 2038 O O . TYR A 1 258 ? -22.456 -6.125 20.744 1.00 93.25 258 TYR A O 1
ATOM 2046 N N 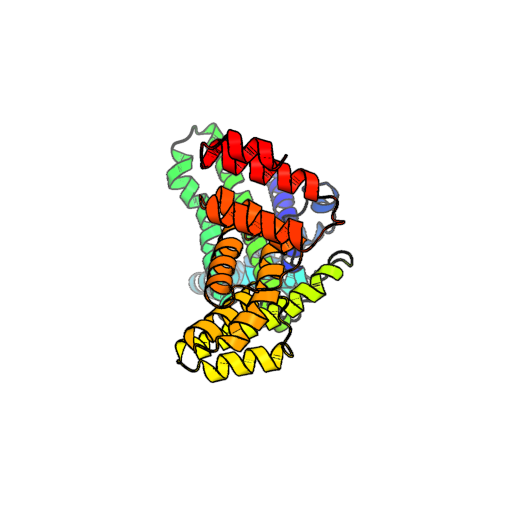. LEU A 1 259 ? -24.220 -6.640 22.022 1.00 93.69 259 LEU A N 1
ATOM 2047 C CA . LEU A 1 259 ? -24.151 -5.418 22.831 1.00 93.69 259 LEU A CA 1
ATOM 2048 C C . LEU A 1 259 ? -22.841 -5.313 23.624 1.00 93.69 259 LEU A C 1
ATOM 2050 O O . LEU A 1 259 ? -22.303 -4.214 23.770 1.00 93.69 259 LEU A O 1
ATOM 2054 N N . GLU A 1 260 ? -22.298 -6.429 24.112 1.00 90.88 260 GLU A N 1
ATOM 2055 C CA . GLU A 1 260 ? -20.997 -6.428 24.790 1.00 90.88 260 GLU A CA 1
ATOM 2056 C C . GLU A 1 260 ? -19.845 -6.151 23.825 1.00 90.88 260 GLU A C 1
ATOM 2058 O O . GLU A 1 260 ? -18.935 -5.391 24.168 1.00 90.88 260 GLU A O 1
ATOM 2063 N N . LEU A 1 261 ? -19.892 -6.713 22.615 1.00 90.81 261 LEU A N 1
ATOM 2064 C CA . LEU A 1 261 ? -18.905 -6.435 21.569 1.00 90.81 261 LEU A CA 1
ATOM 2065 C C . LEU A 1 261 ? -18.938 -4.963 21.148 1.00 90.81 261 LEU A C 1
ATOM 2067 O O . LEU A 1 261 ? -17.895 -4.309 21.141 1.00 90.81 261 LEU A O 1
ATOM 2071 N N . LEU A 1 262 ? -20.128 -4.408 20.900 1.00 91.31 262 LEU A N 1
ATOM 2072 C CA . LEU A 1 262 ? -20.311 -2.988 20.579 1.00 91.31 262 LEU A CA 1
ATOM 2073 C C . LEU A 1 262 ? -19.787 -2.082 21.698 1.00 91.31 262 LEU A C 1
ATOM 2075 O O . LEU A 1 262 ? -19.133 -1.072 21.436 1.00 91.31 262 LEU A O 1
ATOM 2079 N N . ALA A 1 263 ? -20.030 -2.457 22.956 1.00 86.69 263 ALA A N 1
ATOM 2080 C CA . ALA A 1 263 ? -19.526 -1.718 24.102 1.00 86.69 263 ALA A CA 1
ATOM 2081 C C . ALA A 1 263 ? -18.001 -1.813 24.249 1.00 86.69 263 ALA A C 1
ATOM 2083 O O . ALA A 1 263 ? -17.387 -0.840 24.695 1.00 86.69 263 ALA A O 1
ATOM 2084 N N . LYS A 1 264 ? -17.372 -2.943 23.905 1.00 87.56 264 LYS A N 1
ATOM 2085 C CA . LYS A 1 264 ? -15.904 -3.090 23.895 1.00 87.56 264 LYS A CA 1
ATOM 2086 C C . LYS A 1 264 ? -15.259 -2.312 22.743 1.00 87.56 264 LYS A C 1
ATOM 2088 O O . LYS A 1 264 ? -14.265 -1.639 22.988 1.00 87.56 264 LYS A O 1
ATOM 2093 N N . GLY A 1 265 ? -15.853 -2.344 21.549 1.00 83.00 265 GLY A N 1
ATOM 2094 C CA . GLY A 1 265 ? -15.375 -1.655 20.341 1.00 83.00 265 GLY A CA 1
ATOM 2095 C C . GLY A 1 265 ? -15.738 -0.167 20.234 1.00 83.00 265 GLY A C 1
ATOM 2096 O O . GLY A 1 265 ? -15.571 0.419 19.169 1.00 83.00 265 GLY A O 1
ATOM 2097 N N . ASP A 1 266 ? -16.276 0.425 21.305 1.00 83.81 266 ASP A N 1
ATOM 2098 C CA . ASP A 1 266 ? -16.695 1.835 21.410 1.00 83.81 266 ASP A CA 1
ATOM 2099 C C . ASP A 1 266 ? -17.632 2.328 20.284 1.00 83.81 266 ASP A C 1
ATOM 2101 O O . ASP A 1 266 ? -17.683 3.512 19.956 1.00 83.81 266 ASP A O 1
ATOM 2105 N N . GLN A 1 267 ? -18.439 1.429 19.708 1.00 87.81 267 GLN A N 1
ATOM 2106 C CA . GLN A 1 267 ? -19.433 1.754 18.676 1.00 87.81 267 GLN A CA 1
ATOM 2107 C C . GLN A 1 267 ? -20.710 2.322 19.311 1.00 87.81 267 GLN A C 1
ATOM 2109 O O . GLN A 1 267 ? -21.751 1.662 19.362 1.00 87.81 267 GLN A O 1
ATOM 2114 N N . ARG A 1 268 ? -20.622 3.541 19.857 1.00 85.81 268 ARG A N 1
ATOM 2115 C CA . ARG A 1 268 ? -21.669 4.125 20.715 1.00 85.81 268 ARG A CA 1
ATOM 2116 C C . ARG A 1 268 ? -23.023 4.240 20.005 1.00 85.81 268 ARG A C 1
ATOM 2118 O O . ARG A 1 268 ? -24.011 3.766 20.554 1.00 85.81 268 ARG A O 1
ATOM 2125 N N . ASP A 1 269 ? -23.075 4.762 18.782 1.00 87.31 269 ASP A N 1
ATOM 2126 C CA . ASP A 1 269 ? -24.345 4.959 18.062 1.00 87.31 269 ASP A CA 1
ATOM 2127 C C . ASP A 1 269 ? -25.104 3.638 17.846 1.00 87.31 269 ASP A C 1
ATOM 2129 O O . ASP A 1 269 ? -26.254 3.495 18.274 1.00 87.31 269 ASP A O 1
ATOM 2133 N N . LYS A 1 270 ? -24.419 2.628 17.290 1.00 90.06 270 LYS A N 1
ATOM 2134 C CA . LYS A 1 270 ? -24.975 1.279 17.091 1.00 90.06 270 LYS A CA 1
ATOM 2135 C C . LYS A 1 270 ? -25.344 0.604 18.413 1.00 90.06 270 LYS A C 1
ATOM 2137 O O . LYS A 1 270 ? -26.378 -0.054 18.496 1.00 90.06 270 LYS A O 1
ATOM 2142 N N . LEU A 1 271 ? -24.545 0.788 19.469 1.00 91.81 271 LEU A N 1
ATOM 2143 C CA . LEU A 1 271 ? -24.841 0.258 20.806 1.00 91.81 271 LEU A CA 1
ATOM 2144 C C . LEU A 1 271 ? -26.201 0.751 21.318 1.00 91.81 271 LEU A C 1
ATOM 2146 O O . LEU A 1 271 ? -26.989 -0.036 21.844 1.00 91.81 271 LEU A O 1
ATOM 2150 N N . CYS A 1 272 ? -26.483 2.045 21.162 1.00 91.00 272 CYS A N 1
ATOM 2151 C CA . CYS A 1 272 ? -27.769 2.623 21.537 1.00 91.00 272 CYS A CA 1
ATOM 2152 C C . CYS A 1 272 ? -28.929 2.068 20.705 1.00 91.00 272 CYS A C 1
ATOM 2154 O O . CYS A 1 272 ? -29.971 1.727 21.271 1.00 91.00 272 CYS A O 1
ATOM 2156 N N . GLU A 1 273 ? -28.755 1.979 19.388 1.00 92.06 273 GLU A N 1
ATOM 2157 C CA . GLU A 1 273 ? -29.772 1.474 18.463 1.00 92.06 273 GLU A CA 1
ATOM 2158 C C . GLU A 1 273 ? -30.157 0.025 18.787 1.00 92.06 273 GLU A C 1
ATOM 2160 O O . GLU A 1 273 ? -31.324 -0.263 19.069 1.00 92.06 273 GLU A O 1
ATOM 2165 N N . VAL A 1 274 ? -29.164 -0.866 18.854 1.00 93.38 274 VAL A N 1
ATOM 2166 C CA . VAL A 1 274 ? -29.364 -2.294 19.137 1.00 93.38 274 VAL A CA 1
ATOM 2167 C C . VAL A 1 274 ? -29.970 -2.492 20.526 1.00 93.38 274 VAL A C 1
ATOM 2169 O O . VAL A 1 274 ? -30.851 -3.331 20.708 1.00 93.38 274 VAL A O 1
ATOM 2172 N N . TYR A 1 275 ? -29.564 -1.693 21.518 1.00 93.62 275 TYR A N 1
ATOM 2173 C CA . TYR A 1 275 ? -30.131 -1.789 22.863 1.00 93.62 275 TYR A CA 1
ATOM 2174 C C . TYR A 1 275 ? -31.618 -1.426 22.886 1.00 93.62 275 TYR A C 1
ATOM 2176 O O . TYR A 1 275 ? -32.418 -2.136 23.505 1.00 93.62 275 TYR A O 1
ATOM 2184 N N . LEU A 1 276 ? -31.995 -0.330 22.221 1.00 91.75 276 LEU A N 1
ATOM 2185 C CA . LEU A 1 276 ? -33.391 0.099 22.125 1.00 91.75 276 LEU A CA 1
ATOM 2186 C C . LEU A 1 276 ? -34.238 -0.926 21.367 1.00 91.75 276 LEU A C 1
ATOM 2188 O O . LEU A 1 276 ? -35.375 -1.195 21.760 1.00 91.75 276 LEU A O 1
ATOM 2192 N N . GLU A 1 277 ? -33.679 -1.544 20.331 1.00 92.31 277 GLU A N 1
ATOM 2193 C CA . GLU A 1 277 ? -34.351 -2.617 19.610 1.00 92.31 277 GLU A CA 1
ATOM 2194 C C . GLU A 1 277 ? -34.571 -3.847 20.505 1.00 92.31 277 GLU A C 1
ATOM 2196 O O . GLU A 1 277 ? -35.700 -4.331 20.627 1.00 92.31 277 GLU A O 1
ATOM 2201 N N . CYS A 1 278 ? -33.541 -4.309 21.215 1.00 92.75 278 CYS A N 1
ATOM 2202 C CA . CYS A 1 278 ? -33.651 -5.466 22.102 1.00 92.75 278 CYS A CA 1
ATOM 2203 C C . CYS A 1 278 ? -34.623 -5.224 23.267 1.00 92.75 278 CYS A C 1
ATOM 2205 O O . CYS A 1 278 ? -35.463 -6.081 23.550 1.00 92.75 278 CYS A O 1
ATOM 2207 N N . ILE A 1 279 ? -34.572 -4.057 23.920 1.00 91.06 279 ILE A N 1
ATOM 2208 C CA . ILE A 1 279 ? -35.444 -3.758 25.068 1.00 91.06 279 ILE A CA 1
ATOM 2209 C C . ILE A 1 279 ? -36.912 -3.572 24.664 1.00 91.06 279 ILE A C 1
ATOM 2211 O O . ILE A 1 279 ? -37.798 -3.826 25.479 1.00 91.06 279 ILE A O 1
ATOM 2215 N N . SER A 1 280 ? -37.176 -3.172 23.413 1.00 90.69 280 SER A N 1
ATOM 2216 C CA . SER A 1 280 ? -38.541 -3.081 22.878 1.00 90.69 280 SER A CA 1
ATOM 2217 C C . SER A 1 280 ? -39.219 -4.451 22.771 1.00 90.69 280 SER A C 1
ATOM 2219 O O . SER A 1 280 ? -40.435 -4.542 22.924 1.00 90.69 280 SER A O 1
ATOM 2221 N N . LYS A 1 281 ? -38.433 -5.520 22.567 1.00 90.75 281 LYS A N 1
ATOM 2222 C CA . LYS A 1 281 ? -38.920 -6.904 22.451 1.00 90.75 281 LYS A CA 1
ATOM 2223 C C . LYS A 1 281 ? -38.804 -7.696 23.757 1.00 90.75 281 LYS A C 1
ATOM 2225 O O . LYS A 1 281 ? -39.674 -8.508 24.054 1.00 90.75 281 LYS A O 1
ATOM 2230 N N . LYS A 1 282 ? -37.749 -7.463 24.547 1.00 89.69 282 LYS A N 1
ATOM 2231 C CA . LYS A 1 282 ? -37.509 -8.084 25.861 1.00 89.69 282 LYS A CA 1
ATOM 2232 C C . LYS A 1 282 ? -37.152 -6.997 26.878 1.00 89.69 282 LYS A C 1
ATOM 2234 O O . LYS A 1 282 ? -35.976 -6.659 27.035 1.00 89.69 282 LYS A O 1
ATOM 2239 N N . PRO A 1 283 ? -38.142 -6.460 27.615 1.00 85.12 283 PRO A N 1
ATOM 2240 C CA . PRO A 1 283 ? -37.895 -5.442 28.632 1.00 85.12 283 PRO A CA 1
ATOM 2241 C C . PRO A 1 283 ? -36.879 -5.891 29.689 1.00 85.12 283 PRO A C 1
ATOM 2243 O O . PRO A 1 283 ? -36.092 -5.073 30.162 1.00 85.12 283 PRO A O 1
ATOM 2246 N N . GLU A 1 284 ? -36.833 -7.185 30.007 1.00 82.62 284 GLU A N 1
ATOM 2247 C CA . GLU A 1 284 ? -35.932 -7.812 30.985 1.00 82.62 284 GLU A CA 1
ATOM 2248 C C . GLU A 1 284 ? -34.607 -8.301 30.364 1.00 82.62 284 GLU A C 1
ATOM 2250 O O . GLU A 1 284 ? -34.091 -9.360 30.710 1.00 82.62 284 GLU A O 1
ATOM 2255 N N . LEU A 1 285 ? -34.056 -7.560 29.398 1.00 84.56 285 LEU A N 1
ATOM 2256 C CA . LEU A 1 285 ? -32.754 -7.874 28.804 1.00 84.56 285 LEU A CA 1
ATOM 2257 C C . LEU A 1 285 ? -31.626 -7.784 29.849 1.00 84.56 285 LEU A C 1
ATOM 2259 O O . LEU A 1 285 ? -31.454 -6.735 30.487 1.00 84.56 285 LEU A O 1
ATOM 2263 N N . THR A 1 286 ? -30.843 -8.858 29.965 1.00 79.62 286 THR A N 1
ATOM 2264 C CA . THR A 1 286 ? -29.706 -8.966 30.885 1.00 79.62 286 THR A CA 1
ATOM 2265 C C . THR A 1 286 ? -28.418 -8.701 30.119 1.00 79.62 286 THR A C 1
ATOM 2267 O O . THR A 1 286 ? -28.053 -9.456 29.230 1.00 79.62 286 THR A O 1
ATOM 2270 N N . ILE A 1 287 ? -27.726 -7.620 30.466 1.00 83.56 287 ILE A N 1
ATOM 2271 C CA . ILE A 1 287 ? -26.421 -7.258 29.902 1.00 83.56 287 ILE A CA 1
ATOM 2272 C C . ILE A 1 287 ? -25.459 -6.920 31.036 1.00 83.56 287 ILE A C 1
ATOM 2274 O O . ILE A 1 287 ? -25.886 -6.548 32.135 1.00 83.56 287 ILE A O 1
ATOM 2278 N N . SER A 1 288 ? -24.157 -7.026 30.778 1.00 84.25 288 SER A N 1
ATOM 2279 C CA . SER A 1 288 ? -23.140 -6.693 31.773 1.00 84.25 288 SER A CA 1
ATOM 2280 C C . SER A 1 288 ? -23.276 -5.263 32.307 1.00 84.25 288 SER A C 1
ATOM 2282 O O . SER A 1 288 ? -23.776 -4.334 31.660 1.00 84.25 288 SER A O 1
ATOM 2284 N N . SER A 1 289 ? -22.816 -5.077 33.541 1.00 78.94 289 SER A N 1
ATOM 2285 C CA . SER A 1 289 ? -22.902 -3.804 34.259 1.00 78.94 289 SER A CA 1
ATOM 2286 C C . SER A 1 289 ? -22.128 -2.686 33.553 1.00 78.94 289 SER A C 1
ATOM 2288 O O . SER A 1 289 ? -22.643 -1.578 33.397 1.00 78.94 289 SER A O 1
ATOM 2290 N N . SER A 1 290 ? -20.935 -2.990 33.037 1.00 81.50 290 SER A N 1
ATOM 2291 C CA . SER A 1 290 ? -20.130 -2.081 32.211 1.00 81.50 290 SER A CA 1
ATOM 2292 C C . SER A 1 290 ? -20.875 -1.639 30.946 1.00 81.50 290 SER A C 1
ATOM 2294 O O . SER A 1 290 ? -20.949 -0.441 30.660 1.00 81.50 290 SER A O 1
ATOM 2296 N N . THR A 1 291 ? -21.482 -2.584 30.227 1.00 85.69 291 THR A N 1
ATOM 2297 C CA . THR A 1 291 ? -22.269 -2.340 29.008 1.00 85.69 291 THR A CA 1
ATOM 2298 C C . THR A 1 291 ? -23.499 -1.489 29.308 1.00 85.69 291 THR A C 1
ATOM 2300 O O . THR A 1 291 ? -23.744 -0.496 28.627 1.00 85.69 291 THR A O 1
ATOM 2303 N N . THR A 1 292 ? -24.218 -1.786 30.395 1.00 85.88 292 THR A N 1
ATOM 2304 C CA . THR A 1 292 ? -25.400 -1.015 30.825 1.00 85.88 292 THR A CA 1
ATOM 2305 C C . THR A 1 292 ? -25.053 0.451 31.106 1.00 85.88 292 THR A C 1
ATOM 2307 O O . THR A 1 292 ? -25.790 1.357 30.713 1.00 85.88 292 THR A O 1
ATOM 2310 N N . PHE A 1 293 ? -23.915 0.708 31.757 1.00 83.50 293 PHE A N 1
ATOM 2311 C CA . PHE A 1 293 ? -23.453 2.069 32.034 1.00 83.50 293 PHE A CA 1
ATOM 2312 C C . PHE A 1 293 ? -23.086 2.834 30.748 1.00 83.50 293 PHE A C 1
ATOM 2314 O O . PHE A 1 293 ? -23.434 4.012 30.597 1.00 83.50 293 PHE A O 1
ATOM 2321 N N . LYS A 1 294 ? -22.419 2.163 29.798 1.00 86.31 294 LYS A N 1
ATOM 2322 C CA . LYS A 1 294 ? -22.080 2.733 28.482 1.00 86.31 294 LYS A CA 1
ATOM 2323 C C . LYS A 1 294 ? -23.330 3.052 27.658 1.00 86.31 294 LYS A C 1
ATOM 2325 O O . LYS A 1 294 ? -23.420 4.153 27.116 1.00 86.31 294 LYS A O 1
ATOM 2330 N N . VAL A 1 295 ? -24.319 2.157 27.649 1.00 89.12 295 VAL A N 1
ATOM 2331 C CA . VAL A 1 295 ? -25.638 2.375 27.029 1.00 89.12 295 VAL A CA 1
ATOM 2332 C C . VAL A 1 295 ? -26.326 3.604 27.624 1.00 89.12 295 VAL A C 1
ATOM 2334 O O . VAL A 1 295 ? -26.769 4.477 26.883 1.00 89.12 295 VAL A O 1
ATOM 2337 N N . ALA A 1 296 ? -26.382 3.725 28.954 1.00 86.19 296 ALA A N 1
ATOM 2338 C CA . ALA A 1 296 ? -27.017 4.868 29.613 1.00 86.19 296 ALA A CA 1
ATOM 2339 C C . ALA A 1 296 ? -26.358 6.206 29.236 1.00 86.19 296 ALA A C 1
ATOM 2341 O O . ALA A 1 296 ? -27.043 7.203 28.993 1.00 86.19 296 ALA A O 1
ATOM 2342 N N . SER A 1 297 ? -25.026 6.212 29.146 1.00 82.81 297 SER A N 1
ATOM 2343 C CA . SER A 1 297 ? -24.249 7.378 28.717 1.00 82.81 297 SER A CA 1
ATOM 2344 C C . SER A 1 297 ? -24.512 7.719 27.250 1.00 82.81 297 SER A C 1
ATOM 2346 O O . SER A 1 297 ? -24.791 8.873 26.932 1.00 82.81 297 SER A O 1
ATOM 2348 N N . CYS A 1 298 ? -24.487 6.713 26.374 1.00 89.06 298 CYS A N 1
ATOM 2349 C CA . CYS A 1 298 ? -24.791 6.868 24.955 1.00 89.06 298 CYS A CA 1
ATOM 2350 C C . CYS A 1 298 ? -26.213 7.414 24.722 1.00 89.06 298 CYS A C 1
ATOM 2352 O O . CYS A 1 298 ? -26.382 8.377 23.981 1.00 89.06 298 CYS A O 1
ATOM 2354 N N . LEU A 1 299 ? -27.236 6.888 25.409 1.00 88.94 299 LEU A N 1
ATOM 2355 C CA . LEU A 1 299 ? -28.627 7.323 25.217 1.00 88.94 299 LEU A CA 1
ATOM 2356 C C . LEU A 1 299 ? -28.823 8.802 25.562 1.00 88.94 299 LEU A C 1
ATOM 2358 O O . LEU A 1 299 ? -29.641 9.486 24.950 1.00 88.94 299 LEU A O 1
ATOM 2362 N N . ASN A 1 300 ? -28.070 9.310 26.539 1.00 85.81 300 ASN A N 1
ATOM 2363 C CA . ASN A 1 300 ? -28.099 10.723 26.893 1.00 85.81 300 ASN A CA 1
ATOM 2364 C C . ASN A 1 300 ? -27.482 11.605 25.794 1.00 85.81 300 ASN A C 1
ATOM 2366 O O . ASN A 1 300 ? -28.013 12.677 25.501 1.00 85.81 300 ASN A O 1
ATOM 2370 N N . GLU A 1 301 ? -26.376 11.162 25.197 1.00 84.88 301 GLU A N 1
ATOM 2371 C CA . GLU A 1 301 ? -25.701 11.862 24.096 1.00 84.88 301 GLU A CA 1
ATOM 2372 C C . GLU A 1 301 ? -26.541 11.842 22.815 1.00 84.88 301 GLU A C 1
ATOM 2374 O O . GLU A 1 301 ? -26.712 12.886 22.191 1.00 84.88 301 GLU A O 1
ATOM 2379 N N . ALA A 1 302 ? -27.185 10.712 22.517 1.00 83.69 302 ALA A N 1
ATOM 2380 C CA . ALA A 1 302 ? -28.111 10.534 21.398 1.00 83.69 302 ALA A CA 1
ATOM 2381 C C . ALA A 1 302 ? -29.455 11.282 21.563 1.00 83.69 302 ALA A C 1
ATOM 2383 O O . ALA A 1 302 ? -30.385 11.091 20.783 1.00 83.69 302 ALA A O 1
ATOM 2384 N N . GLY A 1 303 ? -29.605 12.119 22.595 1.00 85.50 303 GLY A N 1
ATOM 2385 C CA . GLY A 1 303 ? -30.805 12.933 22.793 1.00 85.50 303 GLY A CA 1
ATOM 2386 C C . GLY A 1 303 ? -32.019 12.174 23.340 1.00 85.50 303 GLY A C 1
ATOM 2387 O O . GLY A 1 303 ? -33.127 12.708 23.300 1.00 85.50 303 GLY A O 1
ATOM 2388 N N . ASN A 1 304 ? -31.835 10.978 23.913 1.00 88.81 304 ASN A N 1
ATOM 2389 C CA . ASN A 1 304 ? -32.878 10.199 24.588 1.00 88.81 304 ASN A CA 1
ATOM 2390 C C . ASN A 1 304 ? -32.710 10.231 26.128 1.00 88.81 304 ASN A C 1
ATOM 2392 O O . ASN A 1 304 ? -32.333 9.233 26.755 1.00 88.81 304 ASN A O 1
ATOM 2396 N N . PRO A 1 305 ? -33.019 11.366 26.793 1.00 88.62 305 PRO A N 1
ATOM 2397 C CA . PRO A 1 305 ? -32.791 11.531 28.229 1.00 88.62 305 PRO A CA 1
ATOM 2398 C C . PRO A 1 305 ? -33.665 10.607 29.088 1.00 88.62 305 PRO A C 1
ATOM 2400 O O . PRO A 1 305 ? -33.252 10.203 30.173 1.00 88.62 305 PRO A O 1
ATOM 2403 N N . LYS A 1 306 ? -34.870 10.246 28.620 1.00 88.38 306 LYS A N 1
ATOM 2404 C CA . LYS A 1 306 ? -35.755 9.317 29.341 1.00 88.38 306 LYS A CA 1
ATOM 2405 C C . LYS A 1 306 ? -35.178 7.899 29.337 1.00 88.38 306 LYS A C 1
ATOM 2407 O O . LYS A 1 306 ? -35.099 7.286 30.400 1.00 88.38 306 LYS A O 1
ATOM 2412 N N . GLY A 1 307 ? -34.732 7.415 28.175 1.00 87.88 307 GLY A N 1
ATOM 2413 C CA . GLY A 1 307 ? -34.066 6.119 28.039 1.00 87.88 307 GLY A CA 1
ATOM 2414 C C . GLY A 1 307 ? -32.781 6.046 28.862 1.00 87.88 307 GLY A C 1
ATOM 2415 O O . GLY A 1 307 ? -32.570 5.069 29.578 1.00 87.88 307 GLY A O 1
ATOM 2416 N N . ALA A 1 308 ? -31.983 7.118 28.859 1.00 88.12 308 ALA A N 1
ATOM 2417 C CA . ALA A 1 308 ? -30.773 7.214 29.672 1.00 88.12 308 ALA A CA 1
ATOM 2418 C C . ALA A 1 308 ? -31.051 7.018 31.171 1.00 88.12 308 ALA A C 1
ATOM 2420 O O . ALA A 1 308 ? -30.378 6.227 31.826 1.00 88.12 308 ALA A O 1
ATOM 2421 N N . ILE A 1 309 ? -32.075 7.681 31.721 1.00 89.44 309 ILE A N 1
ATOM 2422 C CA . ILE A 1 309 ? -32.449 7.537 33.140 1.00 89.44 309 ILE A CA 1
ATOM 2423 C C . ILE A 1 309 ? -32.909 6.110 33.454 1.00 89.44 309 ILE A C 1
ATOM 2425 O O . ILE A 1 309 ? -32.547 5.567 34.497 1.00 89.44 309 ILE A O 1
ATOM 2429 N N . VAL A 1 310 ? -33.690 5.487 32.566 1.00 89.81 310 VAL A N 1
ATOM 2430 C CA . VAL A 1 310 ? -34.122 4.089 32.737 1.00 89.81 310 VAL A CA 1
ATOM 2431 C C . VAL A 1 310 ? -32.913 3.153 32.767 1.00 89.81 310 VAL A C 1
ATOM 2433 O O . VAL A 1 310 ? -32.828 2.302 33.655 1.00 89.81 310 VAL A O 1
ATOM 2436 N N . ALA A 1 311 ? -31.954 3.346 31.862 1.00 87.44 311 ALA A N 1
ATOM 2437 C CA . ALA A 1 311 ? -30.728 2.559 31.809 1.00 87.44 311 ALA A CA 1
ATOM 2438 C C . ALA A 1 311 ? -29.831 2.784 33.045 1.00 87.44 311 ALA A C 1
ATOM 2440 O O . ALA A 1 311 ? -29.363 1.808 33.632 1.00 87.44 311 ALA A O 1
ATOM 2441 N N . TYR A 1 312 ? -29.665 4.026 33.523 1.00 87.06 312 TYR A N 1
ATOM 2442 C CA . TYR A 1 312 ? -28.946 4.307 34.778 1.00 87.06 312 TYR A CA 1
ATOM 2443 C C . TYR A 1 312 ? -29.618 3.647 35.986 1.00 87.06 312 TYR A C 1
ATOM 2445 O O . TYR A 1 312 ? -28.946 3.007 36.792 1.00 87.06 312 TYR A O 1
ATOM 2453 N N . ASN A 1 313 ? -30.946 3.729 36.097 1.00 88.44 313 ASN A N 1
ATOM 2454 C CA . ASN A 1 313 ? -31.680 3.076 37.182 1.00 88.44 313 ASN A CA 1
ATOM 2455 C C . ASN A 1 313 ? -31.543 1.551 37.131 1.00 88.44 313 ASN A C 1
ATOM 2457 O O . ASN A 1 313 ? -31.428 0.910 38.176 1.00 88.44 313 ASN A O 1
ATOM 2461 N N . ARG A 1 314 ? -31.533 0.963 35.928 1.00 87.31 314 ARG A N 1
ATOM 2462 C CA . ARG A 1 314 ? -31.275 -0.469 35.741 1.00 87.31 314 ARG A CA 1
ATOM 2463 C C . ARG A 1 314 ? -29.867 -0.839 36.199 1.00 87.31 314 ARG A C 1
ATOM 2465 O O . ARG A 1 314 ? -29.725 -1.796 36.952 1.00 87.31 314 ARG A O 1
ATOM 2472 N N . PHE A 1 315 ? -28.860 -0.055 35.814 1.00 85.25 315 PHE A N 1
ATOM 2473 C CA . PHE A 1 315 ? -27.476 -0.246 36.251 1.00 85.25 315 PHE A CA 1
ATOM 2474 C C . PHE A 1 315 ? -27.353 -0.238 37.782 1.00 85.25 315 PHE A C 1
ATOM 2476 O O . PHE A 1 315 ? -26.765 -1.159 38.350 1.00 85.25 315 PHE A O 1
ATOM 2483 N N . ILE A 1 316 ? -27.958 0.758 38.437 1.00 86.81 316 ILE A N 1
ATOM 2484 C CA . ILE A 1 316 ? -27.925 0.938 39.895 1.00 86.81 316 ILE A CA 1
ATOM 2485 C C . ILE A 1 316 ? -28.607 -0.232 40.612 1.00 86.81 316 ILE A C 1
ATOM 2487 O O . ILE A 1 316 ? -28.023 -0.818 41.522 1.00 86.81 316 ILE A O 1
ATOM 2491 N N . LYS A 1 317 ? -29.824 -0.604 40.190 1.00 86.25 317 LYS A N 1
ATOM 2492 C CA . LYS A 1 317 ? -30.588 -1.697 40.815 1.00 86.25 317 LYS A CA 1
ATOM 2493 C C . LYS A 1 317 ? -29.899 -3.050 40.666 1.00 86.25 317 LYS A C 1
ATOM 2495 O O . LYS A 1 317 ? -29.892 -3.831 41.610 1.00 86.25 317 LYS A O 1
ATOM 2500 N N . ALA A 1 318 ? -29.332 -3.320 39.493 1.00 82.25 318 ALA A N 1
ATOM 2501 C CA . ALA A 1 318 ? -28.704 -4.603 39.205 1.00 82.25 3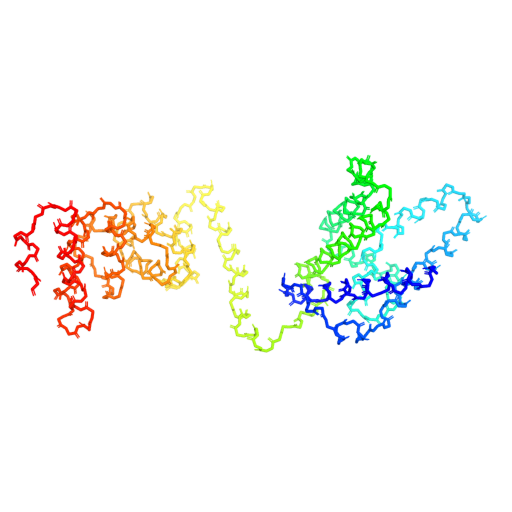18 ALA A CA 1
ATOM 2502 C C . ALA A 1 318 ? -27.327 -4.766 39.872 1.00 82.25 318 ALA A C 1
ATOM 2504 O O . ALA A 1 318 ? -26.856 -5.892 39.997 1.00 82.25 318 ALA A O 1
ATOM 2505 N N . ASN A 1 319 ? -26.668 -3.679 40.305 1.00 77.12 319 ASN A N 1
ATOM 2506 C CA . ASN A 1 319 ? -25.280 -3.738 40.778 1.00 77.12 319 ASN A CA 1
ATOM 2507 C C . ASN A 1 319 ? -25.015 -2.937 42.067 1.00 77.12 319 ASN A C 1
ATOM 2509 O O . ASN A 1 319 ? -24.183 -2.029 42.035 1.00 77.12 319 ASN A O 1
ATOM 2513 N N . PRO A 1 320 ? -25.619 -3.286 43.222 1.00 76.50 320 PRO A N 1
ATOM 2514 C CA . PRO A 1 320 ? -25.561 -2.474 44.448 1.00 76.50 320 PRO A CA 1
ATOM 2515 C C . PRO A 1 320 ? -24.160 -2.212 45.032 1.00 76.50 320 PRO A C 1
ATOM 2517 O O . PRO A 1 320 ? -24.002 -1.313 45.850 1.00 76.50 320 PRO A O 1
ATOM 2520 N N . LYS A 1 321 ? -23.140 -2.989 44.639 1.00 77.81 321 LYS A N 1
ATOM 2521 C CA . LYS A 1 321 ? -21.752 -2.875 45.132 1.00 77.81 321 LYS A CA 1
ATOM 2522 C C . LYS A 1 321 ? -20.770 -2.286 44.108 1.00 77.81 321 LYS A C 1
ATOM 2524 O O . LYS A 1 321 ? -19.566 -2.298 44.341 1.00 77.81 321 LYS A O 1
ATOM 2529 N N . ASN A 1 322 ? -21.247 -1.816 42.954 1.00 76.81 322 ASN A N 1
ATOM 2530 C CA . ASN A 1 322 ? -20.372 -1.312 41.897 1.00 76.81 322 ASN A CA 1
ATOM 2531 C C . ASN A 1 322 ? -19.809 0.089 42.239 1.00 76.81 322 ASN A C 1
ATOM 2533 O O . ASN A 1 322 ? -20.585 0.987 42.576 1.00 76.81 322 ASN A O 1
ATOM 2537 N N . PRO A 1 323 ? -18.490 0.325 42.092 1.00 78.75 323 PRO A N 1
ATOM 2538 C CA . PRO A 1 323 ? -17.861 1.610 42.419 1.00 78.75 323 PRO A CA 1
ATOM 2539 C C . PRO A 1 323 ? -18.35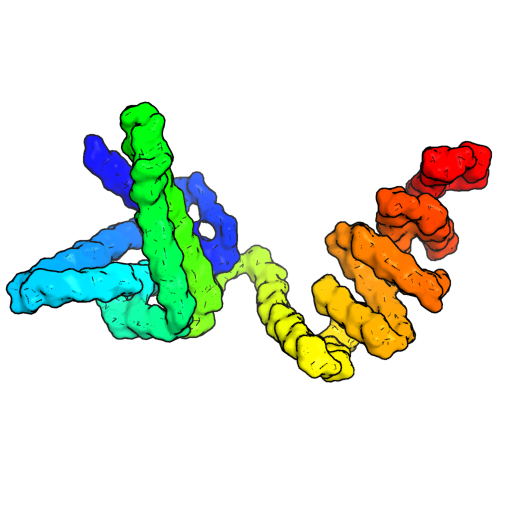5 2.783 41.556 1.00 78.75 323 PRO A C 1
ATOM 2541 O O . PRO A 1 323 ? -18.185 3.939 41.934 1.00 78.75 323 PRO A O 1
ATOM 2544 N N . LEU A 1 324 ? -18.991 2.516 40.411 1.00 76.31 324 LEU A N 1
ATOM 2545 C CA . LEU A 1 324 ? -19.546 3.544 39.528 1.00 76.31 324 LEU A CA 1
ATOM 2546 C C . LEU A 1 324 ? -20.960 3.999 39.926 1.00 76.31 324 LEU A C 1
ATOM 2548 O O . LEU A 1 324 ? -21.499 4.886 39.264 1.00 76.31 324 LEU A O 1
ATOM 2552 N N . ILE A 1 325 ? -21.573 3.454 40.986 1.00 83.50 325 ILE A N 1
ATOM 2553 C CA . ILE A 1 325 ? -22.919 3.864 41.432 1.00 83.50 325 ILE A CA 1
ATOM 2554 C C . ILE A 1 325 ? -23.010 5.366 41.749 1.00 83.50 325 ILE A C 1
ATOM 2556 O O . ILE A 1 325 ? -23.915 6.005 41.209 1.00 83.50 325 ILE A O 1
ATOM 2560 N N . PRO A 1 326 ? -22.100 5.977 42.539 1.00 79.81 326 PRO A N 1
ATOM 2561 C CA . PRO A 1 326 ? -22.172 7.415 42.809 1.00 79.81 326 PRO A CA 1
ATOM 2562 C C . PRO A 1 326 ? -22.111 8.244 41.520 1.00 79.81 326 PRO A C 1
ATOM 2564 O O . PRO A 1 326 ? -22.860 9.203 41.340 1.00 79.81 326 PRO A O 1
ATOM 2567 N N . LYS A 1 327 ? -21.273 7.815 40.566 1.00 80.19 327 LYS A N 1
ATOM 2568 C CA . LYS A 1 327 ? -21.171 8.438 39.242 1.00 80.19 327 LYS A CA 1
ATOM 2569 C C . LYS A 1 327 ? -22.463 8.271 38.435 1.00 80.19 327 LYS A C 1
ATOM 2571 O O . LYS A 1 327 ? -22.882 9.216 37.775 1.00 80.19 327 LYS A O 1
ATOM 2576 N N . ALA A 1 328 ? -23.109 7.107 38.495 1.00 79.94 328 ALA A N 1
ATOM 2577 C CA . ALA A 1 328 ? -24.383 6.851 37.825 1.00 79.94 328 ALA A CA 1
ATOM 2578 C C . ALA A 1 328 ? -25.521 7.719 38.388 1.00 79.94 328 ALA A C 1
ATOM 2580 O O . ALA A 1 328 ? -26.258 8.315 37.603 1.00 79.94 328 ALA A O 1
ATOM 2581 N N . TYR A 1 329 ? -25.626 7.857 39.717 1.00 85.50 329 TYR A N 1
ATOM 2582 C CA . TYR A 1 329 ? -26.584 8.770 40.355 1.00 85.50 329 TYR A CA 1
ATOM 2583 C C . TYR A 1 329 ? -26.341 10.221 39.942 1.00 85.50 329 TYR A C 1
ATOM 2585 O O . TYR A 1 329 ? -27.272 10.901 39.509 1.00 85.50 329 TYR A O 1
ATOM 2593 N N . PHE A 1 330 ? -25.084 10.673 39.973 1.00 84.69 330 PHE A N 1
ATOM 2594 C CA . PHE A 1 330 ? -24.719 12.017 39.530 1.00 84.69 330 PHE A CA 1
ATOM 2595 C C . PHE A 1 330 ? -25.100 12.279 38.069 1.00 84.69 330 PHE A C 1
ATOM 2597 O O . PHE A 1 330 ? -25.705 13.307 37.755 1.00 84.69 330 PHE A O 1
ATOM 2604 N N . LEU A 1 331 ? -24.787 11.347 37.165 1.00 83.38 331 LEU A N 1
ATOM 2605 C CA . LEU A 1 331 ? -25.129 11.480 35.750 1.00 83.38 331 LEU A CA 1
ATOM 2606 C C . LEU A 1 331 ? -26.646 11.477 35.542 1.00 83.38 331 LEU A C 1
ATOM 2608 O O . LEU A 1 331 ? -27.149 12.355 34.842 1.00 83.38 331 LEU A O 1
ATOM 2612 N N . ALA A 1 332 ? -27.387 10.580 36.197 1.00 85.31 332 ALA A N 1
ATOM 2613 C CA . ALA A 1 332 ? -28.847 10.558 36.142 1.00 85.31 332 ALA A CA 1
ATOM 2614 C C . ALA A 1 332 ? -29.461 11.876 36.651 1.00 85.31 332 ALA A C 1
ATOM 2616 O O . ALA A 1 332 ? -30.319 12.455 35.978 1.00 85.31 332 ALA A O 1
ATOM 2617 N N . ALA A 1 333 ? -28.984 12.399 37.783 1.00 85.44 333 ALA A N 1
ATOM 2618 C CA . ALA A 1 333 ? -29.436 13.669 38.348 1.00 85.44 333 ALA A CA 1
ATOM 2619 C C . ALA A 1 333 ? -29.145 14.842 37.405 1.00 85.44 333 ALA A C 1
ATOM 2621 O O . ALA A 1 333 ? -30.003 15.697 37.178 1.00 85.44 333 ALA A O 1
ATOM 2622 N N . ASN A 1 334 ? -27.969 14.848 36.777 1.00 85.06 334 ASN A N 1
ATOM 2623 C CA . ASN A 1 334 ? -27.582 15.852 35.793 1.00 85.06 334 ASN A CA 1
ATOM 2624 C C . ASN A 1 334 ? -28.477 15.804 34.538 1.00 85.06 334 ASN A C 1
ATOM 2626 O O . ASN A 1 334 ? -28.911 16.856 34.064 1.00 85.06 334 ASN A O 1
ATOM 2630 N N . VAL A 1 335 ? -28.827 14.610 34.034 1.00 85.69 335 VAL A N 1
ATOM 2631 C CA . VAL A 1 335 ? -29.795 14.459 32.928 1.00 85.69 335 VAL A CA 1
ATOM 2632 C C . VAL A 1 335 ? -31.170 15.002 33.335 1.00 85.69 335 VAL A C 1
ATOM 2634 O O . VAL A 1 335 ? -31.766 15.789 32.594 1.00 85.69 335 VAL A O 1
ATOM 2637 N N . ILE A 1 336 ? -31.666 14.645 34.523 1.00 86.50 336 ILE A N 1
ATOM 2638 C CA . ILE A 1 336 ? -32.965 15.116 35.032 1.00 86.50 336 ILE A CA 1
ATOM 2639 C C . ILE A 1 336 ? -32.982 16.645 35.176 1.00 86.50 336 ILE A C 1
ATOM 2641 O O . ILE A 1 336 ? -33.948 17.297 34.770 1.00 86.50 336 ILE A O 1
ATOM 2645 N N . ASN A 1 337 ? -31.913 17.229 35.715 1.00 87.75 337 ASN A N 1
ATOM 2646 C CA . ASN A 1 337 ? -31.814 18.668 35.919 1.00 87.75 337 ASN A CA 1
ATOM 2647 C C . ASN A 1 337 ? -31.687 19.424 34.587 1.00 87.75 337 ASN A C 1
ATOM 2649 O O . ASN A 1 337 ? -32.495 20.298 34.289 1.00 87.75 337 ASN A O 1
ATOM 2653 N N . LYS A 1 338 ? -30.701 19.070 33.751 1.00 87.31 338 LYS A N 1
ATOM 2654 C CA . LYS A 1 338 ? -30.369 19.845 32.545 1.00 87.31 338 LYS A CA 1
ATOM 2655 C C . LYS A 1 338 ? -31.273 19.544 31.354 1.00 87.31 338 LYS A C 1
ATOM 2657 O O . LYS A 1 338 ? -31.643 20.465 30.631 1.00 87.31 338 LYS A O 1
ATOM 2662 N N . LYS A 1 339 ? -31.603 18.271 31.114 1.00 86.25 339 LYS A N 1
ATOM 2663 C CA . LYS A 1 339 ? -32.346 17.845 29.913 1.00 86.25 339 LYS A CA 1
ATOM 2664 C C . LYS A 1 339 ? -33.848 17.749 30.166 1.00 86.25 339 LYS A C 1
ATOM 2666 O O . LYS A 1 339 ? -34.620 18.154 29.306 1.00 86.25 339 LYS A O 1
ATOM 2671 N N . LEU A 1 340 ? -34.266 17.265 31.341 1.00 86.88 340 LEU A N 1
ATOM 2672 C CA . LEU A 1 340 ? -35.689 17.206 31.714 1.00 86.88 340 LEU A CA 1
ATOM 2673 C C . LEU A 1 340 ? -36.182 18.433 32.497 1.00 86.88 340 LEU A C 1
ATOM 2675 O O . LEU A 1 340 ? -37.370 18.501 32.804 1.00 86.88 340 LEU A O 1
ATOM 2679 N N . LYS A 1 341 ? -35.296 19.392 32.813 1.00 89.25 341 LYS A N 1
ATOM 2680 C CA . LYS A 1 341 ? -35.613 20.646 33.522 1.00 89.25 341 LYS A CA 1
ATOM 2681 C C . LYS A 1 341 ? -36.374 20.425 34.839 1.00 89.25 341 LYS A C 1
ATOM 2683 O O . LYS A 1 341 ? -37.246 21.213 35.195 1.00 89.25 341 LYS A O 1
ATOM 2688 N N . ASN A 1 342 ? -36.055 19.349 35.568 1.00 87.69 342 ASN A N 1
ATOM 2689 C CA . ASN A 1 342 ? -36.724 18.991 36.824 1.00 87.69 342 ASN A CA 1
ATOM 2690 C C . ASN A 1 342 ? -35.737 18.937 38.011 1.00 87.69 342 ASN A C 1
ATOM 2692 O O . ASN A 1 342 ? -35.384 17.853 38.480 1.00 87.69 342 ASN A O 1
ATOM 2696 N N . PRO A 1 343 ? -35.289 20.095 38.529 1.00 84.94 343 PRO A N 1
ATOM 2697 C CA . PRO A 1 343 ? -34.278 20.158 39.588 1.00 84.94 343 PRO A CA 1
ATOM 2698 C C . PRO A 1 343 ? -34.722 19.483 40.892 1.00 84.94 343 PRO A C 1
ATOM 2700 O O . PRO A 1 343 ? -33.909 18.853 41.562 1.00 84.94 343 PRO A O 1
ATOM 2703 N N . ARG A 1 344 ? -36.020 19.539 41.234 1.00 87.25 344 ARG A N 1
ATOM 2704 C CA . ARG A 1 344 ? -36.555 18.894 42.449 1.00 87.25 344 ARG A CA 1
ATOM 2705 C C . ARG A 1 344 ? -36.348 17.381 42.421 1.00 87.25 344 ARG A C 1
ATOM 2707 O O . ARG A 1 344 ? -35.893 16.803 43.401 1.00 87.25 344 ARG A O 1
ATOM 2714 N N . LYS A 1 345 ? -36.641 16.743 41.284 1.00 83.44 345 LYS A N 1
ATOM 2715 C CA . LYS A 1 345 ? -36.441 15.300 41.110 1.00 83.44 345 LYS A CA 1
ATOM 2716 C C . LYS A 1 345 ? -34.959 14.922 41.028 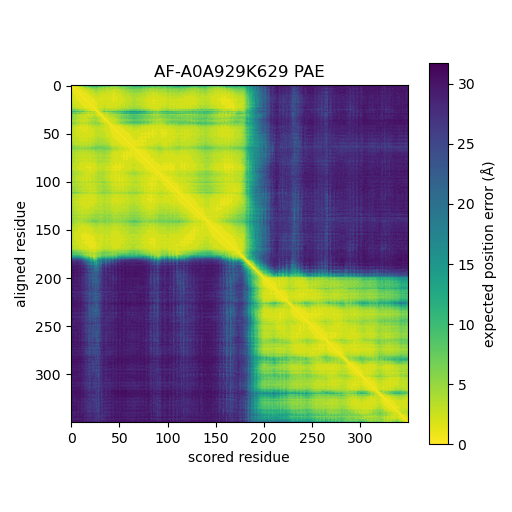1.00 83.44 345 LYS A C 1
ATOM 2718 O O . LYS A 1 345 ? -34.608 13.824 41.437 1.00 83.44 345 LYS A O 1
ATOM 2723 N N . ALA A 1 346 ? -34.107 15.811 40.513 1.00 81.56 346 ALA A N 1
ATOM 2724 C CA . ALA A 1 346 ? -32.664 15.587 40.458 1.00 81.56 346 ALA A CA 1
ATOM 2725 C C . ALA A 1 346 ? -32.026 15.538 41.856 1.00 81.56 346 ALA A C 1
ATOM 2727 O O . ALA A 1 346 ? -31.191 14.676 42.098 1.00 81.56 346 ALA A O 1
ATOM 2728 N N . ILE A 1 347 ? -32.450 16.416 42.773 1.00 84.44 347 ILE A N 1
ATOM 2729 C CA . ILE A 1 347 ? -31.969 16.422 44.165 1.00 84.44 347 ILE A CA 1
ATOM 2730 C C . ILE A 1 347 ? -32.408 15.154 44.903 1.00 84.44 347 ILE A C 1
ATOM 2732 O O . ILE A 1 347 ? -31.626 14.594 45.648 1.00 84.44 347 ILE A O 1
ATOM 2736 N N . GLY A 1 348 ? -33.630 14.667 44.673 1.00 81.06 348 GLY A N 1
ATOM 2737 C CA . GLY A 1 348 ? -34.154 13.495 45.388 1.00 81.06 348 GLY A CA 1
ATOM 2738 C C . GLY A 1 348 ? -33.491 12.149 45.057 1.00 81.06 348 GLY A C 1
ATOM 2739 O O . GLY A 1 348 ? -33.874 11.147 45.652 1.00 81.06 348 GLY A O 1
ATOM 2740 N N . ILE A 1 349 ? -32.565 12.098 44.092 1.00 82.00 349 ILE A N 1
ATOM 2741 C CA . ILE A 1 349 ? -31.810 10.883 43.735 1.00 82.00 349 ILE A CA 1
ATOM 2742 C C . ILE A 1 349 ? -30.296 11.019 43.963 1.00 82.00 349 ILE A C 1
ATOM 2744 O O . ILE A 1 349 ? -29.564 10.081 43.651 1.00 82.00 349 ILE A O 1
ATOM 2748 N N . LEU A 1 350 ? -29.835 12.184 44.427 1.00 75.06 350 LEU A N 1
ATOM 2749 C CA . LEU A 1 350 ? -28.474 12.421 44.919 1.00 75.06 350 LEU A CA 1
ATOM 2750 C C . LEU A 1 350 ? -28.463 12.197 46.428 1.00 75.06 350 LEU A C 1
ATOM 2752 O O . LEU A 1 350 ? -27.453 11.637 46.906 1.00 75.06 350 LEU A O 1
#

Nearest PDB structures (foldseek):
  3qky-assembly1_A  TM=3.161E-01  e=1.231E-02  Rhodothermus marinus DSM 4252
  5efr-assembly1_A  TM=3.174E-01  e=1.855E-02  Rhodothermus marinus
  6lys-assembly1_D  TM=3.719E-01  e=9.576E-02  Escherichia coli K-12
  2xev-assembly1_A  TM=4.210E-01  e=2.176E-01  Xanthomonas campestris
  5waq-assembly1_A  TM=3.312E-01  e=6.897E-02  Neisseria gonorrhoeae FA 1090

Secondary structure (DSSP, 8-state):
-HHHHHHHHHHHHHHHHHHHHHHHTT--SPPP-S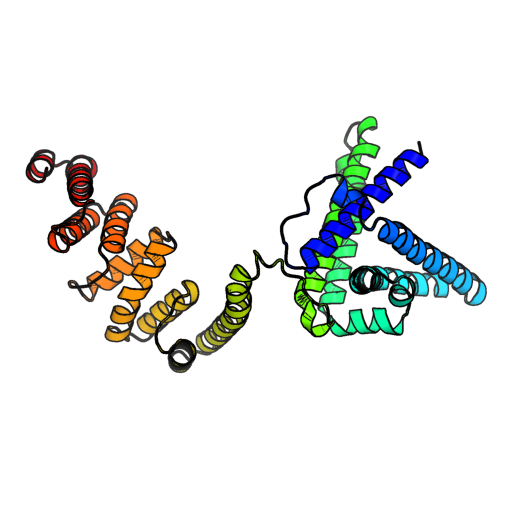HHHHHTTTHHHHHHHHHHHHHHHHHHHHHHHH-HHHHHHHHHHHHHHHHHHHHHHHHH--HHHHT-HHHHHHHHHHHTHHHHHHHHHHHHHHHHHHHHHHHTGGGS-HHHHHHHHHHHHHHHHHHHHHHHHHHHHHTHHHHT------TTTHHHHHHHHHHHHHHHHHHHHHHHHHTT-HHHHHHHHHHHHTT----HHHHHHHHHHHHHTT-HHHHHHHHHHHHHHHHHTT-HHHHHHHHHHHHHH-TT----HHHHHHHHHHHHHTT-HHHHHHHHHHHHHH-TT-TTHHHHHHHHHHHHHHTS--HHHHHTT-

Mean predicted aligned error: 16.18 Å

Solvent-accessible surface area (backbone atoms only — not comparable to full-atom values): 18642 Å² total; per-residue (Å²): 112,67,69,58,55,50,51,52,50,50,49,52,51,33,42,17,51,46,29,13,54,38,19,29,36,67,40,88,64,76,68,71,95,47,68,64,55,55,57,59,77,51,64,57,51,58,41,54,51,48,52,53,53,52,52,52,52,49,33,53,52,40,23,72,75,67,33,61,69,53,16,51,53,51,46,54,55,48,61,73,41,44,65,34,22,52,52,38,26,68,77,64,74,28,60,72,56,19,72,31,64,78,50,24,49,48,49,37,57,56,54,38,71,61,42,58,53,48,51,53,51,44,50,51,43,66,46,42,36,58,52,42,41,71,76,49,42,69,81,46,65,74,88,47,37,68,56,54,43,51,50,43,45,52,52,38,48,37,50,46,26,33,52,52,9,41,50,43,42,74,41,19,78,70,67,68,53,85,62,72,62,56,77,84,48,52,73,50,43,63,56,48,60,50,45,54,55,47,52,52,50,52,50,54,38,51,49,28,51,74,72,65,37,52,67,59,36,54,48,51,53,38,68,78,39,76,74,59,73,84,52,64,69,62,37,51,51,52,43,51,50,27,55,76,70,62,40,56,73,61,28,49,61,50,44,43,56,44,44,46,45,27,52,74,70,66,38,50,71,62,33,36,51,55,48,54,57,44,40,74,78,36,78,87,68,75,65,56,65,69,40,34,50,52,40,18,54,34,25,44,72,75,70,35,56,69,59,12,42,53,31,34,52,49,36,44,72,76,39,86,83,48,90,59,43,69,57,40,35,52,51,40,23,48,42,32,31,74,74,65,68,33,56,72,65,16,58,78,61,106

pLDDT: mean 87.82, std 11.88, range [38.22, 98.19]

Radius of gyration: 30.21 Å; Cα contacts (8 Å, |Δi|>4): 340; chains: 1; bounding box: 67×55×82 Å